Protein AF-A0A1M7MKD0-F1 (afdb_monomer)

Mean predicted aligned error: 10.74 Å

Solvent-accessible surface area (backbone atoms only — not comparable to full-atom values): 16575 Å² total; per-residue (Å²): 90,77,46,75,46,98,86,76,42,48,34,39,43,40,60,49,98,86,65,49,70,36,34,39,30,48,35,69,37,45,54,44,27,68,40,86,54,67,71,46,29,52,50,30,48,68,54,73,37,60,93,51,54,53,68,56,31,35,58,47,34,12,35,36,46,39,58,40,98,86,64,80,46,68,39,32,38,36,39,42,55,42,78,45,66,36,83,47,62,37,77,44,52,98,90,60,72,65,41,56,51,68,42,76,44,48,26,18,48,32,37,40,42,43,55,50,72,88,60,65,84,87,70,63,40,73,63,76,84,45,73,23,35,40,37,37,23,38,38,36,86,92,44,96,60,56,33,70,53,35,37,38,37,40,43,63,42,41,68,74,67,39,71,33,32,41,33,40,28,64,85,78,64,57,48,36,36,38,39,44,61,48,97,83,73,43,70,35,35,38,23,38,60,93,39,84,63,52,30,46,50,7,40,33,43,43,54,21,27,52,54,75,82,60,97,46,26,54,33,61,94,44,43,76,39,68,26,31,40,30,49,51,29,56,50,76,90,57,76,94,49,79,46,65,71,69,49,40,43,40,59,79,71,70,97,70,87,80,90,78,91,76,87,64,95,76,73,60,57,76,59,75,61,77,83,80,76,76,81,77,76,82,82,76,83,82,85,76,82,82,133

pLDDT: mean 85.42, std 19.78, range [28.53, 98.75]

Structure (mmCIF, N/CA/C/O backbone):
data_AF-A0A1M7MKD0-F1
#
_entry.id   AF-A0A1M7MKD0-F1
#
loop_
_atom_site.group_PDB
_atom_site.id
_atom_site.type_symbol
_atom_site.label_atom_id
_atom_site.label_alt_id
_atom_site.label_comp_id
_atom_site.label_asym_id
_atom_site.label_entity_id
_atom_site.label_seq_id
_atom_site.pdbx_PDB_ins_code
_atom_site.Cartn_x
_atom_site.Cartn_y
_atom_site.Cartn_z
_atom_site.occupancy
_atom_site.B_iso_or_equiv
_atom_site.auth_seq_id
_atom_site.auth_comp_id
_atom_site.auth_asym_id
_atom_site.auth_atom_id
_atom_site.pdbx_PDB_model_num
ATOM 1 N N . MET A 1 1 ? -7.210 -17.727 18.865 1.00 83.62 1 MET A N 1
ATOM 2 C CA . MET A 1 1 ? -6.026 -18.025 19.690 1.00 83.62 1 MET A CA 1
ATOM 3 C C . MET A 1 1 ? -5.805 -16.887 20.673 1.00 83.62 1 MET A C 1
ATOM 5 O O . MET A 1 1 ? -5.875 -15.736 20.274 1.00 83.62 1 MET A O 1
ATOM 9 N N . ASN A 1 2 ? -5.567 -17.205 21.946 1.00 79.25 2 ASN A N 1
ATOM 10 C CA . ASN A 1 2 ? -5.104 -16.231 22.934 1.00 79.25 2 ASN A CA 1
ATOM 11 C C . ASN A 1 2 ? -3.653 -16.566 23.274 1.00 79.25 2 ASN A C 1
ATOM 13 O O . ASN A 1 2 ? -3.368 -17.725 23.578 1.00 79.25 2 ASN A O 1
ATOM 17 N N . SER A 1 3 ? -2.765 -15.580 23.213 1.00 75.38 3 SER A N 1
ATOM 18 C CA . SER A 1 3 ? -1.360 -15.724 23.601 1.00 75.38 3 SER A CA 1
ATOM 19 C C . SER A 1 3 ? -1.052 -14.791 24.765 1.00 75.38 3 SER A C 1
ATOM 21 O O . SER A 1 3 ? -1.576 -13.679 24.810 1.00 75.38 3 SER A O 1
ATOM 23 N N . ILE A 1 4 ? -0.240 -15.261 25.712 1.00 74.44 4 ILE A N 1
ATOM 24 C CA . ILE A 1 4 ? 0.138 -14.520 26.918 1.00 74.44 4 ILE A CA 1
ATOM 25 C C . ILE A 1 4 ? 1.609 -14.131 26.796 1.00 74.44 4 ILE A C 1
ATOM 27 O O . ILE A 1 4 ? 2.471 -15.000 26.656 1.00 74.44 4 ILE A O 1
ATOM 31 N N . GLU A 1 5 ? 1.897 -12.840 26.889 1.00 72.31 5 GLU A N 1
ATOM 32 C CA . GLU A 1 5 ? 3.263 -12.331 27.000 1.00 72.31 5 GLU A CA 1
ATOM 33 C C . GLU A 1 5 ? 3.726 -12.332 28.472 1.00 72.31 5 GLU A C 1
ATOM 35 O O . GLU A 1 5 ? 2.894 -12.244 29.389 1.00 72.31 5 GLU A O 1
ATOM 40 N N . PRO A 1 6 ? 5.045 -12.419 28.745 1.00 64.56 6 PRO A N 1
ATOM 41 C CA . PRO A 1 6 ? 5.573 -12.230 30.094 1.00 64.56 6 PRO A CA 1
ATOM 42 C C . PRO A 1 6 ? 5.058 -10.912 30.694 1.00 64.56 6 PRO A C 1
ATOM 44 O O . PRO A 1 6 ? 5.306 -9.843 30.148 1.00 64.56 6 PRO A O 1
ATOM 47 N N . GLY A 1 7 ? 4.311 -10.995 31.800 1.00 68.31 7 GLY A N 1
ATOM 48 C CA . GLY A 1 7 ? 3.598 -9.851 32.391 1.00 68.31 7 GLY A CA 1
ATOM 49 C C . GLY A 1 7 ? 2.070 -9.983 32.405 1.00 68.31 7 GLY A C 1
ATOM 50 O O . GLY A 1 7 ? 1.406 -9.166 33.029 1.00 68.31 7 GLY A O 1
ATOM 51 N N . GLY A 1 8 ? 1.503 -11.031 31.792 1.00 73.12 8 GLY A N 1
ATOM 52 C CA . GLY A 1 8 ? 0.057 -11.306 31.839 1.00 73.12 8 GLY A CA 1
ATOM 53 C C . GLY A 1 8 ? -0.762 -10.569 30.775 1.00 73.12 8 GLY A C 1
ATOM 54 O O . GLY A 1 8 ? -1.989 -10.619 30.799 1.00 73.12 8 GLY A O 1
ATOM 55 N N . HIS A 1 9 ? -0.088 -9.919 29.829 1.00 82.88 9 HIS A N 1
ATOM 56 C CA . HIS A 1 9 ? -0.683 -9.243 28.684 1.00 82.88 9 HIS A CA 1
ATOM 57 C C . HIS A 1 9 ? -1.204 -10.271 27.673 1.00 82.88 9 HIS A C 1
ATOM 59 O O . HIS A 1 9 ? -0.476 -11.185 27.282 1.00 82.88 9 HIS A O 1
ATOM 65 N N . ILE A 1 10 ? -2.477 -10.148 27.282 1.00 84.88 10 ILE A N 1
ATOM 66 C CA . ILE A 1 10 ? -3.156 -11.127 26.423 1.00 84.88 10 ILE A CA 1
ATOM 67 C C . ILE A 1 10 ? -3.420 -10.526 25.048 1.00 84.88 10 ILE A C 1
ATOM 69 O O . ILE A 1 10 ? -4.223 -9.601 24.922 1.00 84.88 10 ILE A O 1
ATOM 73 N N . THR A 1 11 ? -2.826 -11.127 24.023 1.00 89.44 11 THR A N 1
ATOM 74 C CA . THR A 1 11 ? -3.191 -10.895 22.622 1.00 89.44 11 THR A CA 1
ATOM 75 C C . THR A 1 11 ? -4.271 -11.889 22.217 1.00 89.44 11 THR A C 1
ATOM 77 O O . THR A 1 11 ? -4.159 -13.085 22.506 1.00 89.44 11 THR A O 1
ATOM 80 N N . THR A 1 12 ? -5.312 -11.414 21.534 1.00 91.94 12 THR A N 1
ATOM 81 C CA . THR A 1 12 ? -6.372 -12.261 20.973 1.00 91.94 12 THR A CA 1
ATOM 82 C C . THR A 1 12 ? -6.349 -12.168 19.453 1.00 91.94 12 THR A C 1
ATOM 84 O O . THR A 1 12 ? -6.578 -11.095 18.906 1.00 91.94 12 THR A O 1
ATOM 87 N N . THR A 1 13 ? -6.136 -13.301 18.788 1.00 95.00 13 THR A N 1
ATOM 88 C CA . THR A 1 13 ? -6.174 -13.435 17.325 1.00 95.00 13 THR A CA 1
ATOM 89 C C . THR A 1 13 ? -7.301 -14.379 16.929 1.00 95.00 13 THR A C 1
ATOM 91 O O . THR A 1 13 ? -7.404 -15.484 17.465 1.00 95.00 13 THR A O 1
ATOM 94 N N . GLU A 1 14 ? -8.159 -13.984 16.003 1.00 95.38 14 GLU A N 1
ATOM 95 C CA . GLU A 1 14 ? -9.222 -14.824 15.446 1.00 95.38 14 GLU A CA 1
ATOM 96 C C . GLU A 1 14 ? -8.909 -15.172 14.000 1.00 95.38 14 GLU A C 1
ATOM 98 O O . GLU A 1 14 ? -8.337 -14.361 13.275 1.00 95.38 14 GLU A O 1
ATOM 103 N N . TYR A 1 15 ? -9.302 -16.377 13.594 1.00 96.31 15 TYR A N 1
ATOM 104 C CA . TYR A 1 15 ? -9.031 -16.906 12.264 1.00 96.31 15 TYR A CA 1
ATOM 105 C C . TYR A 1 15 ? -10.324 -17.344 11.582 1.00 96.31 15 TYR A C 1
ATOM 107 O O . TYR A 1 15 ? -11.252 -17.806 12.254 1.00 96.31 15 TYR A O 1
ATOM 115 N N . ASP A 1 16 ? -10.376 -17.230 10.258 1.00 93.19 16 ASP A N 1
ATOM 116 C CA . ASP A 1 16 ? -11.415 -17.865 9.454 1.00 93.19 16 ASP A CA 1
ATOM 117 C C . ASP A 1 16 ? -11.165 -19.378 9.288 1.00 93.19 16 ASP A C 1
ATOM 119 O O . ASP A 1 16 ? -10.195 -19.955 9.787 1.00 93.19 16 ASP A O 1
ATOM 123 N N . ARG A 1 17 ? -12.063 -20.046 8.555 1.00 91.50 17 ARG A N 1
ATOM 124 C CA . ARG A 1 17 ? -11.956 -21.483 8.245 1.00 91.50 17 ARG A CA 1
ATOM 125 C C . ARG A 1 17 ? -10.733 -21.852 7.394 1.00 91.50 17 ARG A C 1
ATOM 127 O O . ARG A 1 17 ? -10.368 -23.023 7.357 1.00 91.50 17 ARG A O 1
ATOM 134 N N . SER A 1 18 ? -10.166 -20.885 6.679 1.00 92.88 18 SER A N 1
ATOM 135 C CA . SER A 1 18 ? -9.000 -21.042 5.809 1.00 92.88 18 SER A CA 1
ATOM 136 C C . SER A 1 18 ? -7.691 -20.795 6.568 1.00 92.88 18 SER A C 1
ATOM 138 O O . SER A 1 18 ? -6.619 -21.052 6.028 1.00 92.88 18 SER A O 1
ATOM 140 N N . GLY A 1 19 ? -7.770 -20.356 7.829 1.00 94.38 19 GLY A N 1
ATOM 141 C CA . GLY A 1 19 ? -6.621 -20.021 8.664 1.00 94.38 19 GLY A CA 1
ATOM 142 C C . GLY A 1 19 ? -6.137 -18.581 8.498 1.00 94.38 19 GLY A C 1
ATOM 143 O O . GLY A 1 19 ? -5.090 -18.244 9.048 1.00 94.38 19 GLY A O 1
ATOM 144 N N . ASN A 1 20 ? -6.877 -17.727 7.786 1.00 96.44 20 ASN A N 1
ATOM 145 C CA . ASN A 1 20 ? -6.546 -16.309 7.665 1.00 96.44 20 ASN A CA 1
ATOM 146 C C . ASN A 1 20 ? -6.911 -15.575 8.951 1.00 96.44 20 ASN A C 1
ATOM 148 O O . ASN A 1 20 ? -7.975 -15.820 9.521 1.00 96.44 20 ASN A O 1
ATOM 152 N N . THR A 1 21 ? -6.061 -14.653 9.395 1.00 97.38 21 THR A N 1
ATOM 153 C CA . THR A 1 21 ? -6.348 -13.800 10.552 1.00 97.38 21 THR A CA 1
ATOM 154 C C . THR A 1 21 ? -7.462 -12.816 10.214 1.00 97.38 21 THR A C 1
ATOM 156 O O . THR A 1 21 ? -7.264 -11.931 9.400 1.00 97.38 21 THR A O 1
ATOM 159 N N . VAL A 1 22 ? -8.619 -12.912 10.867 1.00 97.69 22 VAL A N 1
ATOM 160 C CA . VAL A 1 22 ? -9.757 -11.997 10.638 1.00 97.69 22 VAL A CA 1
ATOM 161 C C . VAL A 1 22 ? -9.853 -10.882 11.670 1.00 97.69 22 VAL A C 1
ATOM 163 O O . VAL A 1 22 ? -10.476 -9.851 11.410 1.00 97.69 22 VAL A O 1
ATOM 166 N N . ARG A 1 23 ? -9.243 -11.061 12.845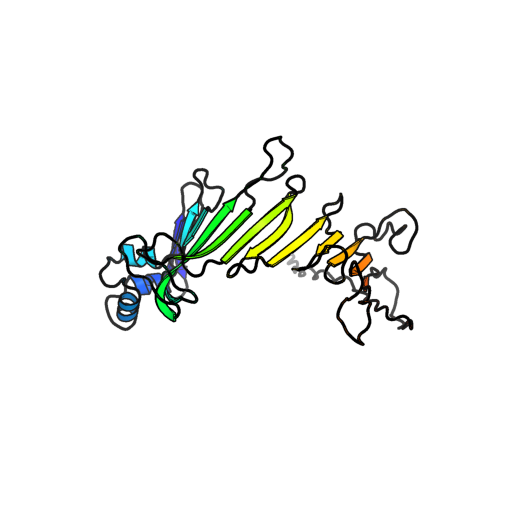 1.00 97.75 23 ARG A N 1
ATOM 167 C CA . ARG A 1 23 ? -9.256 -10.053 13.907 1.00 97.75 23 ARG A CA 1
ATOM 168 C C . ARG A 1 23 ? -8.064 -10.195 14.839 1.00 97.75 23 ARG A C 1
ATOM 170 O O . ARG A 1 23 ? -7.754 -11.301 15.274 1.00 97.75 23 ARG A O 1
ATOM 177 N N . GLU A 1 24 ? -7.473 -9.071 15.221 1.00 97.50 24 GLU A N 1
ATOM 178 C CA . GLU A 1 24 ? -6.406 -8.987 16.216 1.00 97.50 24 GLU A CA 1
ATOM 179 C C . GLU A 1 24 ? -6.712 -7.908 17.251 1.00 97.50 24 GLU A C 1
ATOM 181 O O . GLU A 1 24 ? -6.976 -6.752 16.922 1.00 97.50 24 GLU A O 1
ATOM 186 N N . LEU A 1 25 ? -6.654 -8.285 18.525 1.00 97.12 25 LEU A N 1
ATOM 187 C CA . LEU A 1 25 ? -6.766 -7.379 19.659 1.00 97.12 25 LEU A CA 1
ATOM 188 C C . LEU A 1 25 ? -5.477 -7.452 20.468 1.00 97.12 25 LEU A C 1
ATOM 190 O O . LEU A 1 25 ? -5.165 -8.487 21.064 1.00 97.12 25 LEU A O 1
ATOM 194 N N . THR A 1 26 ? -4.743 -6.343 20.480 1.00 95.56 26 THR A N 1
ATOM 195 C CA . THR A 1 26 ? -3.513 -6.207 21.261 1.00 95.56 26 THR A CA 1
ATOM 196 C C . THR A 1 26 ? -3.825 -6.167 22.759 1.00 95.56 26 THR A C 1
ATOM 198 O O . THR A 1 26 ? -4.949 -5.821 23.146 1.00 95.56 26 THR A O 1
ATOM 201 N N . PRO A 1 27 ? -2.843 -6.448 23.630 1.00 93.88 27 PRO A N 1
ATOM 202 C CA . PRO A 1 27 ? -3.063 -6.386 25.068 1.00 93.88 27 PRO A CA 1
ATOM 203 C C . PRO A 1 27 ? -3.503 -5.000 25.550 1.00 93.88 27 PRO A C 1
ATOM 205 O O . PRO A 1 27 ? -4.457 -4.896 26.312 1.00 93.88 27 PRO A O 1
ATOM 208 N N . GLY A 1 28 ? -2.887 -3.927 25.042 1.00 93.31 28 GLY A N 1
ATOM 209 C CA . GLY A 1 28 ? -3.265 -2.558 25.412 1.00 93.31 28 GLY A CA 1
ATOM 210 C C . GLY A 1 28 ? -4.701 -2.209 25.009 1.00 93.31 28 GLY A C 1
ATOM 211 O O . GLY A 1 28 ? -5.442 -1.613 25.789 1.00 93.31 28 GLY A O 1
ATOM 212 N N . ASN A 1 29 ? -5.135 -2.650 23.827 1.00 96.19 29 ASN A N 1
ATOM 213 C CA . ASN A 1 29 ? -6.505 -2.425 23.366 1.00 96.19 29 ASN A CA 1
ATOM 214 C C . ASN A 1 29 ? -7.515 -3.299 24.114 1.00 96.19 29 ASN A C 1
ATOM 216 O O . ASN A 1 29 ? -8.652 -2.881 24.329 1.00 96.19 29 ASN A O 1
ATOM 220 N N . ARG A 1 30 ? -7.104 -4.494 24.552 1.00 95.25 30 ARG A N 1
ATOM 221 C CA . ARG A 1 30 ? -7.896 -5.340 25.447 1.00 95.25 30 ARG A CA 1
ATOM 222 C C . ARG A 1 30 ? -8.098 -4.667 26.803 1.00 95.25 30 ARG A C 1
ATOM 224 O O . ARG A 1 30 ? -9.233 -4.606 27.272 1.00 95.25 30 ARG A O 1
ATOM 231 N N . ASP A 1 31 ? -7.033 -4.144 27.400 1.00 94.44 31 ASP A N 1
ATOM 232 C CA . ASP A 1 31 ? -7.094 -3.431 28.678 1.00 94.44 31 ASP A CA 1
ATOM 233 C C . ASP A 1 31 ? -7.972 -2.176 28.566 1.00 94.44 31 ASP A C 1
ATOM 235 O O . ASP A 1 31 ? -8.827 -1.935 29.420 1.00 94.44 31 ASP A O 1
ATOM 239 N N . LEU A 1 32 ? -7.843 -1.424 27.466 1.00 95.88 32 LEU A N 1
ATOM 240 C CA . LEU A 1 32 ? -8.705 -0.281 27.167 1.00 95.88 32 LEU A CA 1
ATOM 241 C C . LEU A 1 32 ? -10.176 -0.695 27.014 1.00 95.88 32 LEU A C 1
ATOM 243 O O . LEU A 1 32 ? -11.045 -0.068 27.611 1.00 95.88 32 LEU A O 1
ATOM 247 N N . ALA A 1 33 ? -10.475 -1.768 26.278 1.00 96.31 33 ALA A N 1
ATOM 248 C CA . ALA A 1 33 ? -11.847 -2.247 26.090 1.00 96.31 33 ALA A CA 1
ATOM 249 C C . ALA A 1 33 ? -12.527 -2.662 27.410 1.00 96.31 33 ALA A C 1
ATOM 251 O O . ALA A 1 33 ? -13.742 -2.494 27.564 1.00 96.31 33 ALA A O 1
ATOM 252 N N . LEU A 1 34 ? -11.748 -3.183 28.365 1.00 95.44 34 LEU A N 1
ATOM 253 C CA . LEU A 1 34 ? -12.204 -3.613 29.691 1.00 95.44 34 LEU A CA 1
ATOM 254 C C . LEU A 1 34 ? -12.320 -2.467 30.706 1.00 95.44 34 LEU A C 1
ATOM 256 O O . LEU A 1 34 ? -12.837 -2.685 31.802 1.00 95.44 34 LEU A O 1
ATOM 260 N N . ALA A 1 35 ? -11.864 -1.259 30.371 1.00 95.12 35 ALA A N 1
ATOM 261 C CA . ALA A 1 35 ? -11.836 -0.150 31.311 1.00 95.12 35 ALA A CA 1
ATOM 262 C C . ALA A 1 35 ? -13.244 0.277 31.766 1.00 95.12 35 ALA A C 1
ATOM 264 O O . ALA A 1 35 ? -14.145 0.536 30.962 1.00 95.12 35 ALA A O 1
ATOM 265 N N . THR A 1 36 ? -13.411 0.403 33.084 1.00 94.38 36 THR A N 1
ATOM 266 C CA . THR A 1 36 ? -14.651 0.871 33.730 1.00 94.38 36 THR A CA 1
ATOM 267 C C . THR A 1 36 ? -14.467 2.161 34.528 1.00 94.38 36 THR A C 1
ATOM 269 O O . THR A 1 36 ? -15.432 2.669 35.090 1.00 94.38 36 THR A O 1
ATOM 272 N N . SER A 1 37 ? -13.242 2.683 34.633 1.00 93.75 37 SER A N 1
ATOM 273 C CA . SER A 1 37 ? -12.924 3.916 35.359 1.00 93.75 37 SER A CA 1
ATOM 274 C C . SER A 1 37 ? -11.559 4.483 34.944 1.00 93.75 37 SER A C 1
ATOM 276 O O . SER A 1 37 ? -10.809 3.860 34.189 1.00 93.75 37 SER A O 1
ATOM 278 N N . GLY A 1 38 ? -11.234 5.678 35.445 1.00 95.00 38 GLY A N 1
ATOM 279 C CA . GLY A 1 38 ? -9.918 6.297 35.278 1.00 95.00 38 GLY A CA 1
ATOM 280 C C . GLY A 1 38 ? -9.634 6.823 33.863 1.00 95.00 38 GLY A C 1
ATOM 281 O O . GLY A 1 38 ? -10.558 6.990 33.064 1.00 95.00 38 GLY A O 1
ATOM 282 N N . PRO A 1 39 ? -8.354 7.096 33.542 1.00 94.75 39 PRO A N 1
ATOM 283 C CA . PRO A 1 39 ? -7.953 7.674 32.257 1.00 94.75 39 PRO A CA 1
ATOM 284 C C . PRO A 1 39 ? -8.383 6.846 31.042 1.00 94.75 39 PRO A C 1
ATOM 286 O O . PRO A 1 39 ? -8.784 7.413 30.033 1.00 94.75 39 PRO A O 1
ATOM 289 N N . SER A 1 40 ? -8.372 5.514 31.149 1.00 95.25 40 SER A N 1
ATOM 290 C CA . SER A 1 40 ? -8.813 4.627 30.067 1.00 95.25 40 SER A CA 1
ATOM 291 C C . SER A 1 40 ? -10.312 4.748 29.781 1.00 95.25 40 SER A C 1
ATOM 293 O O . SER A 1 40 ? -10.708 4.695 28.622 1.00 95.25 40 SER A O 1
ATOM 295 N N . LEU A 1 41 ? -11.154 4.981 30.799 1.00 95.06 41 LEU A N 1
ATOM 296 C CA . LEU A 1 41 ? -12.564 5.311 30.561 1.00 95.06 41 LEU A CA 1
ATOM 297 C C . LEU A 1 41 ? -12.702 6.682 29.886 1.00 95.06 41 LEU A C 1
ATOM 299 O O . LEU A 1 41 ? -13.496 6.814 28.963 1.00 95.06 41 LEU A O 1
ATOM 303 N N . GLY A 1 42 ? -11.898 7.671 30.292 1.00 96.38 42 GLY A N 1
ATOM 304 C CA . GLY A 1 42 ? -11.849 8.973 29.618 1.00 96.38 42 GLY A CA 1
ATOM 305 C C . GLY A 1 42 ? -11.483 8.851 28.135 1.00 96.38 42 GLY A C 1
ATOM 306 O O . GLY A 1 42 ? -12.123 9.475 27.293 1.00 96.38 42 GLY A O 1
ATOM 307 N N . LEU A 1 43 ? -10.522 7.984 27.804 1.00 96.62 43 LEU A N 1
ATOM 308 C CA . LEU A 1 43 ? -10.171 7.672 26.420 1.00 96.62 43 LEU A CA 1
ATOM 309 C C . LEU A 1 43 ? -11.316 6.963 25.682 1.00 96.62 43 LEU A C 1
ATOM 311 O O . LEU A 1 43 ? -11.607 7.314 24.546 1.00 96.62 43 LEU A O 1
ATOM 315 N N . LEU A 1 44 ? -12.017 6.013 26.309 1.00 97.38 44 LEU A N 1
ATOM 316 C CA . LEU A 1 44 ? -13.210 5.413 25.698 1.00 97.38 44 LEU A CA 1
ATOM 317 C C . LEU A 1 44 ? -14.291 6.460 25.405 1.00 97.38 44 LEU A C 1
ATOM 319 O O . LEU A 1 44 ? -14.890 6.401 24.337 1.00 97.38 44 LEU A O 1
ATOM 323 N N . THR A 1 45 ? -14.523 7.422 26.301 1.00 96.38 45 THR A N 1
ATOM 324 C CA . THR A 1 45 ? -15.470 8.525 26.064 1.00 96.38 45 THR A CA 1
ATOM 325 C C . THR A 1 45 ? -15.023 9.400 24.895 1.00 96.38 45 THR A C 1
ATOM 327 O O . THR A 1 45 ? -15.832 9.697 24.021 1.00 96.38 45 THR A O 1
ATOM 330 N N . LEU A 1 46 ? -13.735 9.750 24.821 1.00 95.62 46 LEU A N 1
ATOM 331 C CA . LEU A 1 46 ? -13.160 10.516 23.707 1.00 95.62 46 LEU A CA 1
ATOM 332 C C . LEU A 1 46 ? -13.326 9.793 22.362 1.00 95.62 46 LEU A C 1
ATOM 334 O O . LEU A 1 46 ? -13.642 10.406 21.347 1.00 95.62 46 LEU A O 1
ATOM 338 N N . LEU A 1 47 ? -13.199 8.465 22.370 1.00 96.75 47 LEU A N 1
ATOM 339 C CA . LEU A 1 47 ? -13.420 7.626 21.194 1.00 96.75 47 LEU A CA 1
ATOM 340 C C . LEU A 1 47 ? -14.903 7.342 20.899 1.00 96.75 47 LEU A C 1
ATOM 342 O O . LEU A 1 47 ? -15.200 6.665 19.912 1.00 96.75 47 LEU A O 1
ATOM 346 N N . GLY A 1 48 ? -15.836 7.820 21.729 1.00 95.38 48 GLY A N 1
ATOM 347 C CA . GLY A 1 48 ? -17.269 7.534 21.610 1.00 95.38 48 GLY A CA 1
ATOM 348 C C . GLY A 1 48 ? -17.608 6.053 21.808 1.00 95.38 48 GLY A C 1
ATOM 349 O O . GLY A 1 48 ? -18.457 5.508 21.102 1.00 95.38 48 GLY A O 1
ATOM 350 N N . LEU A 1 49 ? -16.889 5.377 22.706 1.00 96.69 49 LEU A N 1
ATOM 351 C CA . LEU A 1 49 ? -16.990 3.945 23.008 1.00 96.69 49 LEU A CA 1
ATOM 352 C C . LEU A 1 49 ? -17.431 3.661 24.459 1.00 96.69 49 LEU A C 1
ATOM 354 O O . LEU A 1 49 ? -17.542 2.504 24.864 1.00 96.69 49 LEU A O 1
ATOM 358 N N . ASP A 1 50 ? -17.685 4.681 25.271 1.00 92.69 50 ASP A N 1
ATOM 359 C CA . ASP A 1 50 ? -18.058 4.541 26.682 1.00 92.69 50 ASP A CA 1
ATOM 360 C C . ASP A 1 50 ? -19.477 3.989 26.883 1.00 92.69 50 ASP A C 1
ATOM 362 O O . ASP A 1 50 ? -19.697 3.194 27.796 1.00 92.69 50 ASP A O 1
ATOM 366 N N . ALA A 1 51 ? -20.420 4.325 26.002 1.00 91.06 51 ALA A N 1
ATOM 367 C CA . ALA A 1 51 ? -21.803 3.848 26.088 1.00 91.06 51 ALA A CA 1
ATOM 368 C C . ALA A 1 51 ? -22.042 2.455 25.469 1.00 91.06 51 ALA A C 1
ATOM 370 O O . ALA A 1 51 ? -23.133 1.904 25.620 1.00 91.06 51 ALA A O 1
ATOM 371 N N . VAL A 1 52 ? -21.054 1.874 24.776 1.00 93.31 52 VAL A N 1
ATOM 372 C CA . VAL A 1 52 ? -21.188 0.555 24.130 1.00 93.31 52 VAL A CA 1
ATOM 373 C C . VAL A 1 52 ? -20.605 -0.567 24.990 1.00 93.31 52 VAL A C 1
ATOM 375 O O . VAL A 1 52 ? -19.754 -0.340 25.856 1.00 93.31 52 VAL A O 1
ATOM 378 N N . GLY A 1 53 ? -21.074 -1.796 24.765 1.00 95.31 53 GLY A N 1
ATOM 379 C CA . GLY A 1 53 ? -20.640 -2.963 25.529 1.00 95.31 53 GLY A CA 1
ATOM 380 C C . GLY A 1 53 ? -19.171 -3.315 25.282 1.00 95.31 53 GLY A C 1
ATOM 381 O O . GLY A 1 53 ? -18.616 -3.037 24.223 1.00 95.31 53 GLY A O 1
ATOM 382 N N . THR A 1 54 ? -18.533 -3.990 26.240 1.00 95.75 54 THR A N 1
ATOM 383 C CA . THR A 1 54 ? -17.117 -4.403 26.162 1.00 95.75 54 THR A CA 1
ATOM 384 C C . THR A 1 54 ? -16.766 -5.161 24.878 1.00 95.75 54 THR A C 1
ATOM 386 O O . THR A 1 54 ? -15.678 -4.969 24.342 1.00 95.75 54 THR A O 1
ATOM 389 N N . ALA A 1 55 ? -17.672 -6.003 24.370 1.00 95.25 55 ALA A N 1
ATOM 390 C CA . ALA A 1 55 ? -17.462 -6.724 23.115 1.00 95.25 55 ALA A CA 1
ATOM 391 C C . ALA A 1 55 ? -17.367 -5.766 21.914 1.00 95.25 55 ALA A C 1
ATOM 393 O O . ALA A 1 55 ? -16.450 -5.893 21.106 1.00 95.25 55 ALA A O 1
ATOM 394 N N . ASP A 1 56 ? -18.244 -4.762 21.849 1.00 96.06 56 ASP A N 1
ATOM 395 C CA . ASP A 1 56 ? -18.237 -3.752 20.788 1.00 96.06 56 ASP A CA 1
ATOM 396 C C . ASP A 1 56 ? -17.020 -2.832 20.905 1.00 96.06 56 ASP A C 1
ATOM 398 O O . ASP A 1 56 ? -16.374 -2.531 19.902 1.00 96.06 56 ASP A O 1
ATOM 402 N N . ARG A 1 57 ? -16.631 -2.451 22.132 1.00 97.31 57 ARG A N 1
ATOM 403 C CA . ARG A 1 57 ? -15.372 -1.724 22.379 1.00 97.31 57 ARG A CA 1
ATOM 404 C C . ARG A 1 57 ? -14.183 -2.506 21.840 1.00 97.31 57 ARG A C 1
ATOM 406 O O . ARG A 1 57 ? -13.376 -1.964 21.093 1.00 97.31 57 ARG A O 1
ATOM 413 N N . ALA A 1 58 ? -14.093 -3.788 22.191 1.00 97.00 58 ALA A N 1
ATOM 414 C CA . ALA A 1 58 ? -13.027 -4.661 21.725 1.00 97.00 58 ALA A CA 1
ATOM 415 C C . ALA A 1 58 ? -13.030 -4.779 20.196 1.00 97.00 58 ALA A C 1
ATOM 417 O O . ALA A 1 58 ? -11.964 -4.697 19.596 1.00 97.00 58 ALA A O 1
ATOM 418 N N . ALA A 1 59 ? -14.195 -4.909 19.556 1.00 96.12 59 ALA A N 1
ATOM 419 C CA . ALA A 1 59 ? -14.306 -4.954 18.099 1.00 96.12 59 ALA A CA 1
ATOM 420 C C . ALA A 1 59 ? -13.802 -3.660 17.433 1.00 96.12 59 ALA A C 1
ATOM 422 O O . ALA A 1 59 ? -13.031 -3.728 16.479 1.00 96.12 59 ALA A O 1
ATOM 423 N N . GLN A 1 60 ? -14.165 -2.489 17.966 1.00 97.56 60 GLN A N 1
ATOM 424 C CA . GLN A 1 60 ? -13.723 -1.185 17.445 1.00 97.56 60 GLN A CA 1
ATOM 425 C C . GLN A 1 60 ? -12.232 -0.910 17.692 1.00 97.56 60 GLN A C 1
ATOM 427 O O . GLN A 1 60 ? -11.591 -0.213 16.910 1.00 97.56 60 GLN A O 1
ATOM 432 N N . LEU A 1 61 ? -11.665 -1.470 18.760 1.00 97.88 61 LEU A N 1
ATOM 433 C CA . LEU A 1 61 ? -10.244 -1.360 19.106 1.00 97.88 61 LEU A CA 1
ATOM 434 C C . LEU A 1 61 ? -9.391 -2.500 18.520 1.00 97.88 61 LEU A C 1
ATOM 436 O O . LEU A 1 61 ? -8.192 -2.576 18.784 1.00 97.88 61 LEU A O 1
ATOM 440 N N . SER A 1 62 ? -9.984 -3.398 17.736 1.00 98.12 62 SER A N 1
ATOM 441 C CA . SER A 1 62 ? -9.249 -4.452 17.038 1.00 98.12 62 SER A CA 1
ATOM 442 C C . SER A 1 62 ? -8.782 -3.985 15.664 1.00 98.12 62 SER A C 1
ATOM 444 O O . SER A 1 62 ? -9.438 -3.164 15.015 1.00 98.12 62 SER A O 1
ATOM 446 N N . THR A 1 63 ? -7.705 -4.595 15.180 1.00 98.50 63 THR A N 1
ATOM 447 C CA . THR A 1 63 ? -7.479 -4.708 13.738 1.00 98.50 63 THR A CA 1
ATOM 448 C C . THR A 1 63 ? -8.409 -5.797 13.203 1.00 98.50 63 THR A C 1
ATOM 450 O O . THR A 1 63 ? -8.531 -6.854 13.823 1.00 98.50 63 THR A O 1
ATOM 453 N N . SER A 1 64 ? -9.104 -5.556 12.097 1.00 98.12 64 SER A N 1
ATOM 454 C CA . SER A 1 64 ? -9.999 -6.533 11.466 1.00 98.12 64 SER A CA 1
ATOM 455 C C . SER A 1 64 ? -9.757 -6.612 9.969 1.00 98.12 64 SER A C 1
ATOM 457 O O . SER A 1 64 ? -9.601 -5.575 9.328 1.00 98.12 64 SER A O 1
ATOM 459 N N . HIS A 1 65 ? -9.797 -7.824 9.428 1.00 98.50 65 HIS A N 1
ATOM 460 C CA . HIS A 1 65 ? -9.464 -8.135 8.043 1.00 98.50 65 HIS A CA 1
ATOM 461 C C . HIS A 1 65 ? -10.672 -8.759 7.344 1.00 98.50 65 HIS A C 1
ATOM 463 O O . HIS A 1 65 ? -11.354 -9.625 7.901 1.00 98.50 65 HIS A O 1
ATOM 469 N N . ILE A 1 66 ? -10.944 -8.316 6.123 1.00 98.06 66 ILE A N 1
ATOM 470 C CA . ILE A 1 66 ? -12.037 -8.790 5.279 1.00 98.06 66 ILE A CA 1
ATOM 471 C C . ILE A 1 66 ? -11.415 -9.441 4.054 1.00 98.06 66 ILE A C 1
ATOM 473 O O . ILE A 1 66 ? -10.764 -8.768 3.260 1.00 98.06 66 ILE A O 1
ATOM 477 N N . TYR A 1 67 ? -11.649 -10.739 3.883 1.00 98.06 67 TYR A N 1
ATOM 478 C CA . TYR A 1 67 ? -11.152 -11.507 2.744 1.00 98.06 67 TYR A CA 1
ATOM 479 C C . TYR A 1 67 ? -12.246 -11.760 1.704 1.00 98.06 67 TYR A C 1
ATOM 481 O O . TYR A 1 67 ? -13.445 -11.684 1.989 1.00 98.06 67 TYR A O 1
ATOM 489 N N . SER A 1 68 ? -11.829 -12.091 0.486 1.00 96.44 68 SER A N 1
ATOM 490 C CA . SER A 1 68 ? -12.692 -12.605 -0.573 1.00 96.44 68 SER A CA 1
ATOM 491 C C . SER A 1 68 ? -13.369 -13.916 -0.161 1.00 96.44 68 SER A C 1
ATOM 493 O O . SER A 1 68 ? -12.936 -14.610 0.756 1.00 96.44 68 SER A O 1
ATOM 495 N N . ALA A 1 69 ? -14.454 -14.287 -0.849 1.00 94.12 69 ALA A N 1
ATOM 496 C CA . ALA A 1 69 ? -15.250 -15.470 -0.496 1.00 94.12 69 ALA A CA 1
ATOM 497 C C . ALA A 1 69 ? -14.462 -16.800 -0.557 1.00 94.12 69 ALA A C 1
ATOM 499 O O . ALA A 1 69 ? -14.799 -17.762 0.140 1.00 94.12 69 ALA A O 1
ATOM 500 N N . ASP A 1 70 ? -13.417 -16.853 -1.384 1.00 93.81 70 ASP A N 1
ATOM 501 C CA . ASP A 1 70 ? -12.460 -17.961 -1.491 1.00 93.81 70 ASP A CA 1
ATOM 502 C C . ASP A 1 70 ? -11.306 -17.880 -0.469 1.00 93.81 70 ASP A C 1
ATOM 504 O O . ASP A 1 70 ? -10.505 -18.811 -0.370 1.00 93.81 70 ASP A O 1
ATOM 508 N N . GLY A 1 71 ? -11.236 -16.799 0.313 1.00 94.56 71 GLY A N 1
ATOM 509 C CA . GLY A 1 71 ? -10.233 -16.555 1.346 1.00 94.56 71 GLY A CA 1
ATOM 510 C C . GLY A 1 71 ? -8.831 -16.257 0.814 1.00 94.56 71 GLY A C 1
ATOM 511 O O . GLY A 1 71 ? -7.886 -16.371 1.586 1.00 94.56 71 GLY A O 1
ATOM 512 N N . GLN A 1 72 ? -8.673 -15.943 -0.476 1.00 94.88 72 GLN A N 1
ATOM 513 C CA . GLN A 1 72 ? -7.354 -15.740 -1.095 1.00 94.88 72 GLN A CA 1
ATOM 514 C C . GLN A 1 72 ? -6.874 -14.287 -1.035 1.00 94.88 72 GLN A C 1
ATOM 516 O O . GLN A 1 72 ? -5.688 -14.043 -0.831 1.00 94.88 72 GLN A O 1
ATOM 521 N N . ASN A 1 73 ? -7.781 -13.325 -1.212 1.00 97.06 73 ASN A N 1
ATOM 522 C CA . ASN A 1 73 ? -7.446 -11.908 -1.335 1.00 97.06 73 ASN A CA 1
ATOM 523 C C . ASN A 1 73 ? -8.000 -11.116 -0.150 1.00 97.06 73 ASN A C 1
ATOM 525 O O . ASN A 1 73 ? -9.172 -11.254 0.194 1.00 97.06 73 ASN A O 1
ATOM 529 N N . GLU A 1 74 ? -7.180 -10.256 0.447 1.00 98.06 74 GLU A N 1
ATOM 530 C CA . GLU A 1 74 ? -7.597 -9.345 1.513 1.00 98.06 74 GLU A CA 1
ATOM 531 C C . GLU A 1 74 ? -8.213 -8.081 0.908 1.00 98.06 74 GLU A C 1
ATOM 533 O O . GLU A 1 74 ? -7.523 -7.217 0.378 1.00 98.06 74 GLU A O 1
ATOM 538 N N . LEU A 1 75 ? -9.536 -7.979 0.955 1.00 98.38 75 LEU A N 1
ATOM 539 C CA . LEU A 1 75 ? -10.295 -6.899 0.330 1.00 98.38 75 LEU A CA 1
ATOM 540 C C . LEU A 1 75 ? -10.271 -5.614 1.152 1.00 98.38 75 LEU A C 1
ATOM 542 O O . LEU A 1 75 ? -10.273 -4.527 0.575 1.00 98.38 75 LEU A O 1
ATOM 546 N N . ALA A 1 76 ? -10.274 -5.729 2.481 1.00 98.38 76 ALA A N 1
ATOM 547 C CA . ALA A 1 76 ? -10.197 -4.569 3.353 1.00 98.38 76 ALA A CA 1
ATOM 548 C C . ALA A 1 76 ? -9.573 -4.880 4.715 1.00 98.38 76 ALA A C 1
ATOM 550 O O . ALA A 1 76 ? -9.720 -5.981 5.246 1.00 98.38 76 ALA A O 1
ATOM 551 N N . VAL A 1 77 ? -8.940 -3.875 5.312 1.00 98.62 77 VAL A N 1
ATOM 552 C CA . VAL A 1 77 ? -8.418 -3.909 6.680 1.00 98.62 77 VAL A CA 1
ATOM 553 C C . VAL A 1 77 ? -8.865 -2.654 7.407 1.00 98.62 77 VAL A C 1
ATOM 555 O O . VAL A 1 77 ? -8.676 -1.548 6.908 1.00 98.62 77 VAL A O 1
ATOM 558 N N . PHE A 1 78 ? -9.412 -2.817 8.607 1.00 98.56 78 PHE A N 1
ATOM 559 C CA . PHE A 1 78 ? -9.666 -1.713 9.526 1.00 98.56 78 PHE A CA 1
ATOM 560 C C . PHE A 1 78 ? -8.722 -1.810 10.718 1.00 98.56 78 PHE A C 1
ATOM 562 O O . PHE A 1 78 ? -8.680 -2.843 11.383 1.00 98.56 78 PHE A O 1
ATOM 569 N N . GLY A 1 79 ? -8.009 -0.734 11.026 1.00 98.31 79 GLY A N 1
ATOM 570 C CA . GLY A 1 79 ? -7.194 -0.617 12.231 1.00 98.31 79 GLY A CA 1
ATOM 571 C C . GLY A 1 79 ? -8.019 -0.303 13.489 1.00 98.31 79 GLY A C 1
ATOM 572 O O . GLY A 1 79 ? -9.229 -0.060 13.407 1.00 98.31 79 GLY A O 1
ATOM 573 N N . PRO A 1 80 ? -7.376 -0.265 14.667 1.00 98.12 80 PRO A N 1
ATOM 574 C CA . PRO A 1 80 ? -8.012 0.166 15.908 1.00 98.12 80 PRO A CA 1
ATOM 575 C C . PRO A 1 80 ? -8.516 1.611 15.835 1.00 98.12 80 PRO A C 1
ATOM 577 O O . PRO A 1 80 ? -7.854 2.487 15.267 1.00 98.12 80 PRO A O 1
ATOM 580 N N . ARG A 1 81 ? -9.670 1.876 16.454 1.00 97.81 81 ARG A N 1
ATOM 581 C CA . ARG A 1 81 ? -10.214 3.232 16.579 1.00 97.81 81 ARG A CA 1
ATOM 582 C C . ARG A 1 81 ? -9.316 4.101 17.455 1.00 97.81 81 ARG A C 1
ATOM 584 O O . ARG A 1 81 ? -8.972 3.712 18.568 1.00 97.81 81 ARG A O 1
ATOM 591 N N . HIS A 1 82 ? -8.977 5.277 16.953 1.00 97.00 82 HIS A N 1
ATOM 592 C CA . HIS A 1 82 ? -8.176 6.282 17.641 1.00 97.00 82 HIS A CA 1
ATOM 593 C C . HIS A 1 82 ? -8.607 7.681 17.193 1.00 97.00 82 HIS A C 1
ATOM 595 O O . HIS A 1 82 ? -9.385 7.833 16.252 1.00 97.00 82 HIS A O 1
ATOM 601 N N . GLU A 1 83 ? -8.141 8.701 17.899 1.00 97.12 83 GLU A N 1
ATOM 602 C CA . GLU A 1 83 ? -8.399 10.089 17.536 1.00 97.12 83 GLU A CA 1
ATOM 603 C C . GLU A 1 83 ? -7.469 10.528 16.403 1.00 97.12 83 GLU A C 1
ATOM 605 O O . GLU A 1 83 ? -6.273 10.227 16.417 1.00 97.12 83 GLU A O 1
ATOM 610 N N . VAL A 1 84 ? -8.031 11.222 15.418 1.00 97.19 84 VAL A N 1
ATOM 611 C CA . VAL A 1 84 ? -7.314 11.776 14.269 1.00 97.19 84 VAL A CA 1
ATOM 612 C C . VAL A 1 84 ? -7.760 13.210 14.027 1.00 97.19 84 VAL A C 1
ATOM 614 O O . VAL A 1 84 ? -8.886 13.584 14.352 1.00 97.19 84 VAL A O 1
ATOM 617 N N . THR A 1 85 ? -6.895 13.997 13.396 1.00 97.56 85 THR A N 1
ATOM 618 C CA . THR A 1 85 ? -7.242 15.325 12.887 1.00 97.56 85 THR A CA 1
ATOM 619 C C . THR A 1 85 ? -7.423 15.241 11.378 1.00 97.56 85 THR A C 1
ATOM 621 O O . THR A 1 85 ? -6.496 14.832 10.679 1.00 97.56 85 THR A O 1
ATOM 624 N N . LEU A 1 86 ? -8.590 15.642 10.872 1.00 96.69 86 LEU A N 1
ATOM 625 C CA . LEU A 1 86 ? -8.862 15.633 9.434 1.00 96.69 86 LEU A CA 1
ATOM 626 C C . LEU A 1 86 ? -7.999 16.660 8.693 1.00 96.69 86 LEU A C 1
ATOM 628 O O . LEU A 1 86 ? -7.961 17.834 9.070 1.00 96.69 86 LEU A O 1
ATOM 632 N N . ALA A 1 87 ? -7.342 16.252 7.612 1.00 94.88 87 ALA A N 1
ATOM 633 C CA . ALA A 1 87 ? -6.577 17.156 6.752 1.00 94.88 87 ALA A CA 1
ATOM 634 C C . ALA A 1 87 ? -7.473 17.870 5.728 1.00 94.88 87 ALA A C 1
ATOM 636 O O . ALA A 1 87 ? -7.199 19.010 5.343 1.00 94.88 87 ALA A O 1
ATOM 637 N N . THR A 1 88 ? -8.556 17.220 5.307 1.00 93.69 88 THR A N 1
ATOM 638 C CA . THR A 1 88 ? -9.539 17.730 4.348 1.00 93.69 88 THR A CA 1
ATOM 639 C C . THR A 1 88 ? -10.957 17.683 4.926 1.00 93.69 88 THR A C 1
ATOM 641 O O . THR A 1 88 ? -11.215 16.927 5.862 1.00 93.69 88 THR A O 1
ATOM 644 N N . PRO A 1 89 ? -11.896 18.512 4.430 1.00 94.81 89 PRO A N 1
ATOM 645 C CA . PRO A 1 89 ? -13.284 18.426 4.865 1.00 94.81 89 PRO A CA 1
ATOM 646 C C . PRO A 1 89 ? -13.894 17.072 4.488 1.00 94.81 89 PRO A C 1
ATOM 648 O O . PRO A 1 89 ? -13.782 16.652 3.336 1.00 94.81 89 PRO A O 1
ATOM 651 N N . LEU A 1 90 ? -14.589 16.434 5.428 1.00 95.88 90 LEU A N 1
ATOM 652 C CA . LEU A 1 90 ? -15.387 15.240 5.166 1.00 95.88 90 LEU A CA 1
ATOM 653 C C . LEU A 1 90 ? -16.847 15.652 4.982 1.00 95.88 90 LEU A C 1
ATOM 655 O O . LEU A 1 90 ? -17.463 16.224 5.882 1.00 95.88 90 LEU A O 1
ATOM 659 N N . GLN A 1 91 ? -17.387 15.379 3.800 1.00 94.44 91 GLN A N 1
ATOM 660 C CA . GLN A 1 91 ? -18.778 15.676 3.479 1.00 94.44 91 GLN A CA 1
ATOM 661 C C . GLN A 1 91 ? -19.676 14.590 4.053 1.00 94.44 91 GLN A C 1
ATOM 663 O O . GLN A 1 91 ? -19.379 13.402 3.939 1.00 94.44 91 GLN A O 1
ATOM 668 N N . ALA A 1 92 ? -20.782 14.986 4.664 1.00 92.31 92 ALA A N 1
ATOM 669 C CA . ALA A 1 92 ? -21.755 14.017 5.124 1.00 92.31 92 ALA A CA 1
ATOM 670 C C . ALA A 1 92 ? -22.610 13.489 3.970 1.00 92.31 92 ALA A C 1
ATOM 672 O O . ALA A 1 92 ? -22.787 14.127 2.930 1.00 92.31 92 ALA A O 1
ATOM 673 N N . ASP A 1 93 ? -23.200 12.316 4.187 1.00 88.69 93 ASP A N 1
ATOM 674 C CA . ASP A 1 93 ? -24.302 11.854 3.354 1.00 88.69 93 ASP A CA 1
ATOM 675 C C . ASP A 1 93 ? -25.509 12.800 3.471 1.00 88.69 93 ASP A C 1
ATOM 677 O O . ASP A 1 93 ? -25.604 13.633 4.378 1.00 88.69 93 ASP A O 1
ATOM 681 N N . ALA A 1 94 ? -26.468 12.661 2.552 1.00 86.44 94 ALA A N 1
ATOM 682 C CA . ALA A 1 94 ? -27.655 13.509 2.517 1.00 86.44 94 ALA A CA 1
ATOM 683 C C . ALA A 1 94 ? -28.369 13.558 3.886 1.00 86.44 94 ALA A C 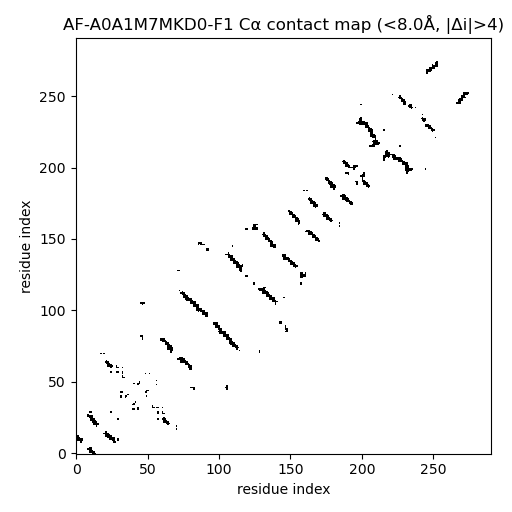1
ATOM 685 O O . ALA A 1 94 ? -28.917 12.560 4.352 1.00 86.44 94 ALA A O 1
ATOM 686 N N . GLY A 1 95 ? -28.392 14.746 4.501 1.00 80.56 95 GLY A N 1
ATOM 687 C CA . GLY A 1 95 ? -29.021 14.990 5.803 1.00 80.56 95 GLY A CA 1
ATOM 688 C C . GLY A 1 95 ? -28.086 14.912 7.017 1.00 80.56 95 GLY A C 1
ATOM 689 O O . GLY A 1 95 ? -28.569 15.088 8.135 1.00 80.56 95 GLY A O 1
ATOM 690 N N . GLY A 1 96 ? -26.787 14.668 6.825 1.00 88.31 96 GLY A N 1
ATOM 691 C CA . GLY A 1 96 ? -25.778 14.767 7.882 1.00 88.31 96 GLY A CA 1
ATOM 692 C C . GLY A 1 96 ? -25.106 16.144 7.971 1.00 88.31 96 GLY A C 1
ATOM 693 O O . GLY A 1 96 ? -25.495 17.095 7.292 1.00 88.31 96 GLY A O 1
ATOM 694 N N . THR A 1 97 ? -24.095 16.241 8.836 1.00 92.88 97 THR A N 1
ATOM 695 C CA . THR A 1 97 ? -23.322 17.468 9.084 1.00 92.88 97 THR A CA 1
ATOM 696 C C . THR A 1 97 ? -21.901 17.281 8.588 1.00 92.88 97 THR A C 1
ATOM 698 O O . THR A 1 97 ? -21.225 16.387 9.075 1.00 92.88 97 THR A O 1
ATOM 701 N N . ASP A 1 98 ? -21.430 18.138 7.689 1.00 95.06 98 ASP A N 1
ATOM 702 C CA . ASP A 1 98 ? -20.041 18.095 7.229 1.00 95.06 98 ASP A CA 1
ATOM 703 C C . ASP A 1 98 ? -19.045 18.341 8.370 1.00 95.06 98 ASP A C 1
ATOM 705 O O . ASP A 1 98 ? -19.270 19.180 9.249 1.00 95.06 98 ASP A O 1
ATOM 709 N N . LEU A 1 99 ? -17.898 17.666 8.309 1.00 96.00 99 LEU A N 1
ATOM 710 C CA . LEU A 1 99 ? -16.765 17.930 9.190 1.00 96.00 99 LEU A CA 1
ATOM 711 C C . LEU A 1 99 ? -15.741 18.793 8.452 1.00 96.00 99 LEU A C 1
ATOM 713 O O . LEU A 1 99 ? -15.248 18.388 7.397 1.00 96.00 99 LEU A O 1
ATOM 717 N N . PRO A 1 100 ? -15.378 19.972 8.977 1.00 96.88 100 PRO A N 1
ATOM 718 C CA . PRO A 1 100 ? -14.326 20.778 8.377 1.00 96.88 100 PRO A CA 1
ATOM 719 C C . PRO A 1 100 ? -12.946 20.130 8.557 1.00 96.88 100 PRO A C 1
ATOM 721 O O . PRO A 1 100 ? -12.717 19.345 9.481 1.00 96.88 100 PRO A O 1
ATOM 724 N N . ALA A 1 101 ? -11.993 20.531 7.714 1.00 96.81 101 ALA A N 1
ATOM 725 C CA . ALA A 1 101 ? -10.581 20.248 7.954 1.00 96.81 101 ALA A CA 1
ATOM 726 C C . ALA A 1 101 ? -10.146 20.807 9.323 1.00 96.81 101 ALA A C 1
ATOM 728 O O . ALA A 1 101 ? -10.611 21.867 9.750 1.00 96.81 101 ALA A O 1
ATOM 729 N N . GLY A 1 102 ? -9.254 20.096 10.005 1.00 97.19 102 GLY A N 1
ATOM 730 C CA . GLY A 1 102 ? -8.826 20.391 11.371 1.00 97.19 102 GLY A CA 1
ATOM 731 C C . GLY A 1 102 ? -9.738 19.819 12.458 1.00 97.19 102 GLY A C 1
ATOM 732 O O . GLY A 1 102 ? -9.427 19.983 13.633 1.00 97.19 102 GLY A O 1
ATOM 733 N N . SER A 1 103 ? -10.840 19.148 12.103 1.00 96.94 103 SER A N 1
ATOM 734 C CA . SER A 1 103 ? -11.688 18.468 13.090 1.00 96.94 103 SER A CA 1
ATOM 735 C C . SER A 1 103 ? -10.941 17.307 13.741 1.00 96.94 103 SER A C 1
ATOM 737 O O . SER A 1 103 ? -10.427 16.439 13.036 1.00 96.94 103 SER A O 1
ATOM 739 N N . GLU A 1 104 ? -10.925 17.276 15.072 1.00 96.94 104 GLU A N 1
ATOM 740 C CA . GLU A 1 104 ? -10.447 16.147 15.873 1.00 96.94 104 GLU A CA 1
ATOM 741 C C . GLU A 1 104 ? -11.607 15.179 16.107 1.00 96.94 104 GLU A C 1
ATOM 743 O O . GLU A 1 104 ? -12.624 15.535 16.707 1.00 96.94 104 GLU A O 1
ATOM 748 N N . ILE A 1 105 ? -11.495 13.971 15.559 1.00 96.44 105 ILE A N 1
ATOM 749 C CA . ILE A 1 105 ? -12.565 12.976 15.586 1.00 96.44 105 ILE A CA 1
ATOM 750 C C . ILE A 1 105 ? -12.024 11.554 15.759 1.00 96.44 105 ILE A C 1
ATOM 752 O O . ILE A 1 105 ? -10.915 11.238 15.329 1.00 96.44 105 ILE A O 1
ATOM 756 N N . PRO A 1 106 ? -12.819 10.642 16.339 1.00 97.62 106 PRO A N 1
ATOM 757 C CA . PRO A 1 106 ? -12.435 9.245 16.451 1.00 97.62 106 PRO A CA 1
ATOM 758 C C . PRO A 1 106 ? -12.736 8.458 15.169 1.00 97.62 106 PRO A C 1
ATOM 760 O O . PRO A 1 106 ? -13.903 8.201 14.845 1.00 97.62 106 PRO A O 1
ATOM 763 N N . ALA A 1 107 ? -11.685 7.984 14.503 1.00 98.00 107 ALA A N 1
ATOM 764 C CA . ALA A 1 107 ? -11.735 7.248 13.240 1.00 98.00 107 ALA A CA 1
ATOM 765 C C . ALA A 1 107 ? -10.926 5.942 13.301 1.00 98.00 107 ALA A C 1
ATOM 767 O O . ALA A 1 107 ? -10.204 5.665 14.262 1.00 98.00 107 ALA A O 1
ATOM 768 N N . ARG A 1 108 ? -11.060 5.112 12.267 1.00 98.38 108 ARG A N 1
ATOM 769 C CA . ARG A 1 108 ? -10.238 3.913 12.053 1.00 98.38 108 ARG A CA 1
ATOM 770 C C . ARG A 1 108 ? -9.465 4.082 10.756 1.00 98.38 108 ARG A C 1
ATOM 772 O O . ARG A 1 108 ? -10.043 4.514 9.766 1.00 98.38 108 ARG A O 1
ATOM 779 N N . LEU A 1 109 ? -8.189 3.699 10.736 1.00 98.38 109 LEU A N 1
ATOM 780 C CA . LEU A 1 109 ? -7.495 3.521 9.460 1.00 98.38 109 LEU A CA 1
ATOM 781 C C . LEU A 1 109 ? -8.227 2.427 8.682 1.00 98.38 109 LEU A C 1
ATOM 783 O O . LEU A 1 109 ? -8.441 1.346 9.228 1.00 98.38 109 LEU A O 1
ATOM 787 N N . HIS A 1 110 ? -8.601 2.699 7.444 1.00 98.50 110 HIS A N 1
ATOM 788 C CA . HIS A 1 110 ? -9.241 1.741 6.560 1.00 98.50 110 HIS A CA 1
ATOM 789 C C . HIS A 1 110 ? -8.436 1.642 5.272 1.00 98.50 110 HIS A C 1
ATOM 791 O O . HIS A 1 110 ? -8.129 2.651 4.640 1.00 98.50 110 HIS A O 1
ATOM 797 N N . THR A 1 111 ? -8.061 0.419 4.919 1.00 98.62 111 THR A N 1
ATOM 798 C CA . THR A 1 111 ? -7.359 0.090 3.683 1.00 98.62 111 THR A CA 1
ATOM 799 C C . THR A 1 111 ? -8.268 -0.799 2.859 1.00 98.62 111 THR A C 1
ATOM 801 O O . THR A 1 111 ? -8.671 -1.847 3.351 1.00 98.62 111 THR A O 1
ATOM 804 N N . VAL A 1 112 ? -8.555 -0.421 1.619 1.00 98.50 112 VAL A N 1
ATOM 805 C CA . VAL A 1 112 ? -9.298 -1.222 0.642 1.00 98.50 112 VAL A CA 1
ATOM 806 C C . VAL A 1 112 ? -8.357 -1.607 -0.485 1.00 98.50 112 VAL A C 1
ATOM 808 O O . VAL A 1 112 ? -7.688 -0.742 -1.052 1.00 98.50 112 VAL A O 1
ATOM 811 N N . THR A 1 113 ? -8.341 -2.887 -0.845 1.00 98.75 113 THR A N 1
ATOM 812 C CA . THR A 1 113 ? -7.518 -3.398 -1.943 1.00 98.75 113 THR A CA 1
ATOM 813 C C . THR A 1 113 ? -8.396 -4.027 -3.015 1.00 98.75 113 THR A C 1
ATOM 815 O O . THR A 1 113 ? -9.146 -4.971 -2.767 1.00 98.75 113 THR A O 1
ATOM 818 N N . ALA A 1 114 ? -8.275 -3.522 -4.239 1.00 98.31 114 ALA A N 1
ATOM 819 C CA . ALA A 1 114 ? -8.804 -4.158 -5.433 1.00 98.31 114 ALA A CA 1
ATOM 820 C C . ALA A 1 114 ? -7.683 -4.896 -6.170 1.00 98.31 114 ALA A C 1
ATOM 822 O O . ALA A 1 114 ? -6.553 -4.413 -6.271 1.00 98.31 114 ALA A O 1
ATOM 823 N N . TYR A 1 115 ? -8.028 -6.057 -6.715 1.00 98.38 115 TYR A N 1
ATOM 824 C CA . TYR A 1 115 ? -7.097 -6.972 -7.362 1.00 98.38 115 TYR A CA 1
ATOM 825 C C . TYR A 1 115 ? -7.473 -7.188 -8.823 1.00 98.38 115 TYR A C 1
ATOM 827 O O . TYR A 1 115 ? -8.647 -7.104 -9.189 1.00 98.38 115 TYR A O 1
ATOM 835 N N . ASP A 1 116 ? -6.475 -7.513 -9.642 1.00 97.56 116 ASP A N 1
ATOM 836 C CA . ASP A 1 116 ? -6.635 -7.993 -11.019 1.00 97.56 116 ASP A CA 1
ATOM 837 C C . ASP A 1 116 ? -7.466 -7.093 -11.954 1.00 97.56 116 ASP A C 1
ATOM 839 O O . ASP A 1 116 ? -7.963 -7.539 -12.994 1.00 97.56 116 ASP A O 1
ATOM 843 N N . GLN A 1 117 ? -7.599 -5.801 -11.644 1.00 96.38 117 GLN A N 1
ATOM 844 C CA . GLN A 1 117 ? -8.287 -4.860 -12.525 1.00 96.38 117 GLN A CA 1
ATOM 845 C C . GLN A 1 117 ? -7.528 -4.736 -13.852 1.00 96.38 117 GLN A C 1
ATOM 847 O O . GLN A 1 117 ? -6.331 -4.456 -13.891 1.00 96.38 117 GLN A O 1
ATOM 852 N N . GLY A 1 118 ? -8.234 -4.957 -14.964 1.00 94.75 118 GLY A N 1
ATOM 853 C CA . GLY A 1 118 ? -7.635 -4.932 -16.301 1.00 94.75 118 GLY A CA 1
ATOM 854 C C . GLY A 1 118 ? -6.782 -6.160 -16.642 1.00 94.75 118 GLY A C 1
ATOM 855 O O . GLY A 1 118 ? -6.086 -6.137 -17.658 1.00 94.75 118 GLY A O 1
ATOM 856 N N . ARG A 1 119 ? -6.826 -7.232 -15.838 1.00 97.19 119 ARG A N 1
ATOM 857 C CA . ARG A 1 119 ? -6.163 -8.504 -16.151 1.00 97.19 119 ARG A CA 1
ATOM 858 C C . ARG A 1 119 ? -6.762 -9.144 -17.417 1.00 97.19 119 ARG A C 1
ATOM 860 O O . ARG A 1 119 ? -7.973 -9.371 -17.456 1.00 97.19 119 ARG A O 1
ATOM 867 N N . PRO A 1 120 ? -5.945 -9.496 -18.429 1.00 96.88 120 PRO A N 1
ATOM 868 C CA . PRO A 1 120 ? -6.409 -10.224 -19.605 1.00 96.88 120 PRO A CA 1
ATOM 869 C C . PRO A 1 120 ? -7.052 -11.572 -19.258 1.00 96.88 120 PRO A C 1
ATOM 871 O O . PRO A 1 120 ? -6.584 -12.304 -18.381 1.00 96.88 120 PRO A O 1
ATOM 874 N N . THR A 1 121 ? -8.112 -11.921 -19.986 1.00 95.81 121 THR A N 1
ATOM 875 C CA . THR A 1 121 ? -8.864 -13.180 -19.830 1.00 95.81 121 THR A CA 1
ATOM 876 C C . THR A 1 121 ? -8.581 -14.196 -20.939 1.00 95.81 121 THR A C 1
ATOM 878 O O . THR A 1 121 ? -9.101 -15.306 -20.907 1.00 95.81 121 THR A O 1
ATOM 881 N N . ASP A 1 122 ? -7.722 -13.846 -21.895 1.00 95.31 122 ASP A N 1
ATOM 882 C CA . ASP A 1 122 ? -7.323 -14.666 -23.048 1.00 95.31 122 ASP A CA 1
ATOM 883 C C . ASP A 1 122 ? -6.247 -15.723 -22.725 1.00 95.31 122 ASP A C 1
ATOM 885 O O . ASP A 1 122 ? -5.763 -16.417 -23.617 1.00 95.31 122 ASP A O 1
ATOM 889 N N . GLY A 1 123 ? -5.864 -15.851 -21.451 1.00 93.56 123 GLY A N 1
ATOM 890 C CA . GLY A 1 123 ? -4.830 -16.780 -20.991 1.00 93.56 123 GLY A CA 1
ATOM 891 C C . GLY A 1 123 ? -3.399 -16.246 -21.093 1.00 93.56 123 GLY A C 1
ATOM 892 O O . GLY A 1 123 ? -2.472 -16.967 -20.733 1.00 93.56 123 GLY A O 1
ATOM 893 N N . SER A 1 124 ? -3.195 -14.997 -21.528 1.00 94.44 124 SER A N 1
ATOM 894 C CA . SER A 1 124 ? -1.860 -14.377 -21.592 1.00 94.44 124 SER A CA 1
ATOM 895 C C . SER A 1 124 ? -1.275 -13.999 -20.223 1.00 94.44 124 SER A C 1
ATOM 897 O O . SER A 1 124 ? -0.065 -13.815 -20.099 1.00 94.44 124 SER A O 1
ATOM 899 N N . ALA A 1 125 ? -2.112 -13.891 -19.188 1.00 96.44 125 ALA A N 1
ATOM 900 C CA . ALA A 1 125 ? -1.695 -13.518 -17.841 1.00 96.44 125 ALA A CA 1
ATOM 901 C C . ALA A 1 125 ? -1.081 -14.702 -17.070 1.00 96.44 125 ALA A C 1
ATOM 903 O O . ALA A 1 125 ? -1.743 -15.718 -16.849 1.00 96.44 125 ALA A O 1
ATOM 904 N N . THR A 1 126 ? 0.156 -14.548 -16.589 1.00 95.62 126 THR A N 1
ATOM 905 C CA . THR A 1 126 ? 0.907 -15.595 -15.867 1.00 95.62 126 THR A CA 1
ATOM 906 C C . THR A 1 126 ? 0.697 -15.585 -14.353 1.00 95.62 126 THR A C 1
ATOM 908 O O . THR A 1 126 ? 1.146 -16.502 -13.671 1.00 95.62 126 THR A O 1
ATOM 911 N N . ALA A 1 127 ? 0.032 -14.559 -13.819 1.00 94.94 127 ALA A N 1
ATOM 912 C CA . ALA A 1 127 ? -0.303 -14.423 -12.402 1.00 94.94 127 ALA A CA 1
ATOM 913 C C . ALA A 1 127 ? -1.746 -13.928 -12.216 1.00 94.94 127 ALA A C 1
ATOM 915 O O . ALA A 1 127 ? -2.380 -13.467 -13.168 1.00 94.94 127 ALA A O 1
ATOM 916 N N . SER A 1 128 ? -2.256 -14.047 -10.993 1.00 96.00 128 SER A N 1
ATOM 917 C CA . SER A 1 128 ? -3.543 -13.531 -10.503 1.00 96.00 128 SER A CA 1
ATOM 918 C C . SER A 1 128 ? -3.408 -13.183 -9.019 1.00 96.00 128 SER A C 1
ATOM 920 O O . SER A 1 128 ? -2.429 -13.587 -8.389 1.00 96.00 128 SER A O 1
ATOM 922 N N . GLY A 1 129 ? -4.381 -12.473 -8.457 1.00 95.88 129 GLY A N 1
ATOM 923 C CA . GLY A 1 129 ? -4.331 -11.973 -7.085 1.00 95.88 129 GLY A CA 1
ATOM 924 C C . GLY A 1 129 ? -3.325 -10.837 -6.915 1.00 95.88 129 GLY A C 1
ATOM 925 O O . GLY A 1 129 ? -2.773 -10.662 -5.831 1.00 95.88 129 GLY A O 1
ATOM 926 N N . LEU A 1 130 ? -3.045 -10.069 -7.975 1.00 97.75 130 LEU A N 1
ATOM 927 C CA . LEU A 1 130 ? -2.142 -8.922 -7.879 1.00 97.75 130 LEU A CA 1
ATOM 928 C C . LEU A 1 130 ? -2.930 -7.661 -7.493 1.00 97.75 130 LEU A C 1
ATOM 930 O O . LEU A 1 130 ? -3.940 -7.369 -8.140 1.00 97.75 130 LEU A O 1
ATOM 934 N N . PRO A 1 131 ? -2.501 -6.907 -6.464 1.00 98.00 131 PRO A N 1
ATOM 935 C CA . PRO A 1 131 ? -3.182 -5.686 -6.047 1.00 98.00 131 PRO A CA 1
ATOM 936 C C . PRO A 1 131 ? -3.003 -4.597 -7.107 1.00 98.00 131 PRO A C 1
ATOM 938 O O . PRO A 1 131 ? -1.890 -4.156 -7.386 1.00 98.00 131 PRO A O 1
ATOM 941 N N . THR A 1 132 ? -4.103 -4.148 -7.701 1.00 98.31 132 THR A N 1
ATOM 942 C CA . THR A 1 132 ? -4.104 -3.127 -8.758 1.00 98.31 132 THR A CA 1
ATOM 943 C C . THR A 1 132 ? -4.486 -1.752 -8.241 1.00 98.31 132 THR A C 1
ATOM 945 O O . THR A 1 132 ? -4.001 -0.759 -8.775 1.00 98.31 132 THR A O 1
ATOM 948 N N . THR A 1 133 ? -5.306 -1.680 -7.192 1.00 98.19 133 THR A N 1
ATOM 949 C CA . THR A 1 133 ? -5.643 -0.425 -6.511 1.00 98.19 133 THR A CA 1
ATOM 950 C C . THR A 1 133 ? -5.635 -0.653 -5.010 1.00 98.19 133 THR A C 1
ATOM 952 O O . THR A 1 133 ? -6.272 -1.586 -4.531 1.00 98.19 133 THR A O 1
ATOM 955 N N . VAL A 1 134 ? -4.943 0.208 -4.275 1.00 98.25 134 VAL A N 1
ATOM 956 C CA . VAL A 1 134 ? -4.976 0.264 -2.813 1.00 98.25 134 VAL A CA 1
ATOM 957 C C . VAL A 1 134 ? -5.418 1.665 -2.426 1.00 98.25 134 VAL A C 1
ATOM 959 O O . VAL A 1 134 ? -4.782 2.638 -2.823 1.00 98.25 134 VAL A O 1
ATOM 962 N N . THR A 1 135 ? -6.492 1.774 -1.655 1.00 97.75 135 THR A N 1
ATOM 963 C CA . THR A 1 135 ? -6.970 3.044 -1.106 1.00 97.75 135 THR A CA 1
ATOM 964 C C . THR A 1 135 ? -6.886 2.976 0.406 1.00 97.75 135 THR A C 1
ATOM 966 O O . THR A 1 135 ? -7.446 2.070 1.014 1.00 97.75 135 THR A O 1
ATOM 969 N N . THR A 1 136 ? -6.187 3.925 1.017 1.00 97.56 136 THR A N 1
ATOM 970 C CA . THR A 1 136 ? -6.112 4.079 2.474 1.00 97.56 136 THR A CA 1
ATOM 971 C C . THR A 1 136 ? -6.776 5.380 2.885 1.00 97.56 136 THR A C 1
ATOM 973 O O . THR A 1 136 ? -6.492 6.406 2.272 1.00 97.56 136 THR A O 1
ATOM 976 N N . GLY A 1 137 ? -7.590 5.378 3.931 1.00 97.00 137 GLY A N 1
ATOM 977 C CA . GLY A 1 137 ? -8.228 6.585 4.450 1.00 97.00 137 GLY A CA 1
ATOM 978 C C . GLY A 1 137 ? -8.665 6.440 5.904 1.00 97.00 137 GLY A C 1
ATOM 979 O O . GLY A 1 137 ? -8.464 5.401 6.540 1.00 97.00 137 GLY A O 1
ATOM 980 N N . ALA A 1 138 ? -9.252 7.501 6.445 1.00 97.56 138 ALA A N 1
ATOM 981 C CA . ALA A 1 138 ? -9.845 7.509 7.774 1.00 97.56 138 ALA A CA 1
ATOM 982 C C . ALA A 1 138 ? -11.340 7.175 7.679 1.00 97.56 138 ALA A C 1
ATOM 984 O O . ALA A 1 138 ? -12.145 7.995 7.241 1.00 97.56 138 ALA A O 1
ATOM 985 N N . SER A 1 139 ? -11.720 5.981 8.124 1.00 97.81 139 SER A N 1
ATOM 986 C CA . SER A 1 139 ? -13.118 5.573 8.221 1.00 97.81 139 SER A CA 1
ATOM 987 C C . SER A 1 139 ? -13.755 6.172 9.466 1.00 97.81 139 SER A C 1
ATOM 989 O O . SER A 1 139 ? -13.360 5.878 10.604 1.00 97.81 139 SER A O 1
ATOM 991 N N . VAL A 1 140 ? -14.741 7.036 9.245 1.00 96.12 140 VAL A N 1
ATOM 992 C CA . VAL A 1 140 ? -15.445 7.770 10.293 1.00 96.12 140 VAL A CA 1
ATOM 993 C C . VAL A 1 140 ? -16.837 7.181 10.454 1.00 96.12 140 VAL A C 1
ATOM 995 O O . VAL A 1 140 ? -17.609 7.082 9.504 1.00 96.12 140 VAL A O 1
ATOM 998 N N . SER A 1 141 ? -17.183 6.796 11.681 1.00 91.56 141 SER A N 1
ATOM 999 C CA . SER A 1 141 ? -18.512 6.259 11.972 1.00 91.56 141 SER A CA 1
ATOM 1000 C C . SER A 1 141 ? -19.601 7.266 11.590 1.00 91.56 141 SER A C 1
ATOM 1002 O O . SER A 1 141 ? -19.568 8.408 12.043 1.00 91.56 141 SER A O 1
ATOM 1004 N N . GLY A 1 142 ? -20.595 6.820 10.820 1.00 90.44 142 GLY A N 1
ATOM 1005 C CA . GLY A 1 142 ? -21.700 7.663 10.351 1.00 90.44 142 GLY A CA 1
ATOM 1006 C C . GLY A 1 142 ? -21.491 8.292 8.970 1.00 90.44 142 GLY A C 1
ATOM 1007 O O . GLY A 1 142 ? -22.381 9.005 8.522 1.00 90.44 142 GLY A O 1
ATOM 1008 N N . TYR A 1 143 ? -20.370 8.003 8.302 1.00 94.38 143 TYR A N 1
ATOM 1009 C CA . TYR A 1 143 ? -20.080 8.437 6.934 1.00 94.38 143 TYR A CA 1
ATOM 1010 C C . TYR A 1 143 ? -19.958 7.228 6.006 1.00 94.38 143 TYR A C 1
ATOM 1012 O O . TYR A 1 143 ? -19.409 6.194 6.389 1.00 94.38 143 TYR A O 1
ATOM 1020 N N . SER A 1 144 ? -20.479 7.349 4.785 1.00 93.31 144 SER A N 1
ATOM 1021 C CA . SER A 1 144 ? -20.426 6.296 3.761 1.00 93.31 144 SER A CA 1
ATOM 1022 C C . SER A 1 144 ? -19.055 6.103 3.106 1.00 93.31 144 SER A C 1
ATOM 1024 O O . SER A 1 144 ? -18.840 5.093 2.435 1.00 93.31 144 SER A O 1
ATOM 1026 N N . HIS A 1 145 ? -18.145 7.062 3.270 1.00 94.69 145 HIS A N 1
ATOM 1027 C CA . HIS A 1 145 ? -16.838 7.086 2.625 1.00 94.69 145 HIS A CA 1
ATOM 1028 C C . HIS A 1 145 ? -15.750 7.529 3.602 1.00 94.69 145 HIS A C 1
ATOM 1030 O O . HIS A 1 145 ? -16.016 8.203 4.598 1.00 94.69 145 HIS A O 1
ATOM 1036 N N . ASP A 1 146 ? -14.517 7.131 3.301 1.00 96.19 146 ASP A N 1
ATOM 1037 C CA . ASP A 1 146 ? -13.362 7.489 4.112 1.00 96.19 146 ASP A CA 1
ATOM 1038 C C . ASP A 1 146 ? -12.939 8.940 3.856 1.00 96.19 146 ASP A C 1
ATOM 1040 O O . ASP A 1 146 ? -13.014 9.444 2.732 1.00 96.19 146 ASP A O 1
ATOM 1044 N N . ALA A 1 147 ? -12.446 9.597 4.901 1.00 95.69 147 ALA A N 1
ATOM 1045 C CA . ALA A 1 147 ? -11.774 10.884 4.799 1.00 95.69 147 ALA A CA 1
ATOM 1046 C C . ALA A 1 147 ? -10.296 10.712 4.426 1.00 95.69 147 ALA A C 1
ATOM 1048 O O . ALA A 1 147 ? -9.713 9.643 4.625 1.00 95.69 147 ALA A O 1
ATOM 1049 N N . ASP A 1 148 ? -9.682 11.792 3.932 1.00 94.56 148 ASP A N 1
ATOM 1050 C CA . ASP A 1 148 ? -8.235 11.891 3.689 1.00 94.56 148 ASP A CA 1
ATOM 1051 C C . ASP A 1 148 ? -7.661 10.702 2.901 1.00 94.56 148 ASP A C 1
ATOM 1053 O O . ASP A 1 148 ? -6.600 10.159 3.214 1.00 94.56 148 ASP A O 1
ATOM 1057 N N . THR A 1 149 ? -8.391 10.275 1.868 1.00 94.94 149 THR A N 1
ATOM 1058 C CA . THR A 1 149 ? -8.029 9.093 1.090 1.00 94.94 149 THR A CA 1
ATOM 1059 C C . THR A 1 149 ? -6.743 9.310 0.302 1.00 94.94 149 THR A C 1
ATOM 1061 O O . THR A 1 149 ? -6.600 10.291 -0.431 1.00 94.94 149 THR A O 1
ATOM 1064 N N . HIS A 1 150 ? -5.853 8.330 0.365 1.00 95.12 150 HIS A N 1
ATOM 1065 C CA . HIS A 1 150 ? -4.698 8.185 -0.502 1.00 95.12 150 HIS A CA 1
ATOM 1066 C C . HIS A 1 150 ? -4.870 6.924 -1.343 1.00 95.12 150 HIS A C 1
ATOM 1068 O O . HIS A 1 150 ? -5.067 5.838 -0.798 1.00 95.12 150 HIS A O 1
ATOM 1074 N N . THR A 1 151 ? -4.810 7.066 -2.666 1.00 96.69 151 THR A N 1
ATOM 1075 C CA . THR A 1 151 ? -4.959 5.936 -3.588 1.00 96.69 151 THR A CA 1
ATOM 1076 C C . THR A 1 151 ? -3.654 5.669 -4.319 1.00 96.69 151 THR A C 1
ATOM 1078 O O . THR A 1 151 ? -3.060 6.571 -4.906 1.00 96.69 151 THR A O 1
ATOM 1081 N N . THR A 1 152 ? -3.229 4.413 -4.323 1.00 97.62 152 THR A N 1
ATOM 1082 C CA . THR A 1 152 ? -2.129 3.907 -5.136 1.00 97.62 152 THR A CA 1
ATOM 1083 C C . THR A 1 152 ? -2.691 2.946 -6.172 1.00 97.62 152 THR A C 1
ATOM 1085 O O . THR A 1 152 ? -3.323 1.951 -5.823 1.00 97.62 152 THR A O 1
ATOM 1088 N N . THR A 1 153 ? -2.441 3.208 -7.451 1.00 97.44 153 THR A N 1
ATOM 1089 C CA . THR A 1 153 ? -2.772 2.281 -8.541 1.00 97.44 153 THR A CA 1
ATOM 1090 C C . THR A 1 153 ? -1.503 1.693 -9.134 1.00 97.44 153 THR A C 1
ATOM 1092 O O . THR A 1 153 ? -0.499 2.388 -9.291 1.00 97.44 153 THR A O 1
ATOM 1095 N N . THR A 1 154 ? -1.536 0.405 -9.460 1.00 98.31 154 THR A N 1
ATOM 1096 C CA . THR A 1 154 ? -0.425 -0.309 -10.088 1.00 98.31 154 THR A CA 1
ATOM 1097 C C . THR A 1 154 ? -0.903 -0.988 -11.363 1.00 98.31 154 THR A C 1
ATOM 1099 O O . THR A 1 154 ? -1.815 -1.813 -11.345 1.00 98.31 154 THR A O 1
ATOM 1102 N N . ALA A 1 155 ? -0.266 -0.644 -12.479 1.00 97.50 155 ALA A N 1
ATOM 1103 C CA . ALA A 1 155 ? -0.440 -1.331 -13.750 1.00 97.50 155 ALA A CA 1
ATOM 1104 C C . ALA A 1 155 ? 0.612 -2.433 -13.892 1.00 97.50 155 ALA A C 1
ATOM 1106 O O . ALA A 1 155 ? 1.757 -2.257 -13.472 1.00 97.50 155 ALA A O 1
ATOM 1107 N N . TYR A 1 156 ? 0.236 -3.544 -14.526 1.00 97.88 156 TYR A N 1
ATOM 1108 C CA . TYR A 1 156 ? 1.097 -4.712 -14.686 1.00 97.88 156 TYR A CA 1
ATOM 1109 C C . TYR A 1 156 ? 1.290 -5.099 -16.152 1.00 97.88 156 TYR A C 1
ATOM 1111 O O . TYR A 1 156 ? 0.354 -5.088 -16.953 1.00 97.88 156 TYR A O 1
ATOM 1119 N N . ASP A 1 157 ? 2.501 -5.549 -16.471 1.00 96.81 157 ASP A N 1
ATOM 1120 C CA . ASP A 1 157 ? 2.736 -6.494 -17.556 1.00 96.81 157 ASP A CA 1
ATOM 1121 C C . ASP A 1 157 ? 2.304 -7.876 -17.057 1.00 96.81 157 ASP A C 1
ATOM 1123 O O . ASP A 1 157 ? 3.048 -8.577 -16.365 1.00 96.81 157 ASP A O 1
ATOM 1127 N N . TRP A 1 158 ? 1.070 -8.251 -17.386 1.00 96.69 158 TRP A N 1
ATOM 1128 C CA . TRP A 1 158 ? 0.454 -9.498 -16.934 1.00 96.69 158 TRP A CA 1
ATOM 1129 C C . TRP A 1 158 ? 1.156 -10.760 -17.441 1.00 96.69 158 TRP A C 1
ATOM 1131 O O . TRP A 1 158 ? 1.054 -11.795 -16.786 1.00 96.69 158 TRP A O 1
ATOM 1141 N N . ALA A 1 159 ? 1.886 -10.686 -18.558 1.00 95.56 159 ALA A N 1
ATOM 1142 C CA . ALA A 1 159 ? 2.643 -11.818 -19.092 1.00 95.56 159 ALA A CA 1
ATOM 1143 C C . ALA A 1 159 ? 3.957 -12.055 -18.330 1.00 95.56 159 ALA A C 1
ATOM 1145 O O . ALA A 1 159 ? 4.520 -13.147 -18.388 1.00 95.56 159 ALA A O 1
ATOM 1146 N N . LYS A 1 160 ? 4.466 -11.032 -17.631 1.00 94.75 160 LYS A N 1
ATOM 1147 C CA . LYS A 1 160 ? 5.659 -11.127 -16.772 1.00 94.75 160 LYS A CA 1
ATOM 1148 C C . LYS A 1 160 ? 5.337 -11.077 -15.278 1.00 94.75 160 LYS A C 1
ATOM 1150 O O . LYS A 1 160 ? 6.235 -11.307 -14.475 1.00 94.75 160 LYS A O 1
ATOM 1155 N N . ALA A 1 161 ? 4.093 -10.757 -14.917 1.00 95.75 161 ALA A N 1
ATOM 1156 C CA . ALA A 1 161 ? 3.667 -10.430 -13.556 1.00 95.75 161 ALA A CA 1
ATOM 1157 C C . ALA A 1 161 ? 4.510 -9.306 -12.917 1.00 95.75 161 ALA A C 1
ATOM 1159 O O . ALA A 1 161 ? 4.847 -9.358 -11.735 1.00 95.75 161 ALA A O 1
ATOM 1160 N N . LEU A 1 162 ? 4.874 -8.292 -13.711 1.00 97.00 162 LEU A N 1
ATOM 1161 C CA . LEU A 1 162 ? 5.731 -7.186 -13.276 1.00 97.00 162 LEU A CA 1
ATOM 1162 C C . LEU A 1 162 ? 4.999 -5.839 -13.323 1.00 97.00 162 LEU A C 1
ATOM 1164 O O . LEU A 1 162 ? 4.321 -5.567 -14.314 1.00 97.00 162 LEU A O 1
ATOM 1168 N N . PRO A 1 163 ? 5.149 -4.977 -12.301 1.00 97.38 163 PRO A N 1
ATOM 1169 C CA . PRO A 1 163 ? 4.520 -3.662 -12.285 1.00 97.38 163 PRO A CA 1
ATOM 1170 C C . PRO A 1 163 ? 5.195 -2.719 -13.288 1.00 97.38 163 PRO A C 1
ATOM 1172 O O . PRO A 1 163 ? 6.390 -2.451 -13.196 1.00 97.38 163 PRO A O 1
ATOM 1175 N N . THR A 1 164 ? 4.442 -2.183 -14.241 1.00 97.31 164 THR A N 1
ATOM 1176 C CA . THR A 1 164 ? 4.946 -1.259 -15.273 1.00 97.31 164 THR A CA 1
ATOM 1177 C C . THR A 1 164 ? 4.723 0.204 -14.924 1.00 97.31 164 THR A C 1
ATOM 1179 O O . THR A 1 164 ? 5.439 1.073 -15.423 1.00 97.31 164 THR A O 1
ATOM 1182 N N . SER A 1 165 ? 3.743 0.496 -14.073 1.00 96.56 165 SER A N 1
ATOM 1183 C CA . SER A 1 165 ? 3.466 1.843 -13.588 1.00 96.56 165 SER A CA 1
ATOM 1184 C C . SER A 1 165 ? 2.892 1.786 -12.187 1.00 96.56 165 SER A C 1
ATOM 1186 O O . SER A 1 165 ? 2.056 0.931 -11.907 1.00 96.56 165 SER A O 1
ATOM 1188 N N . THR A 1 166 ? 3.291 2.729 -11.346 1.00 97.19 166 THR A N 1
ATOM 1189 C CA . THR A 1 166 ? 2.653 2.994 -10.058 1.00 97.19 166 THR A CA 1
ATOM 1190 C C . THR A 1 166 ? 2.286 4.467 -10.011 1.00 97.19 166 THR A C 1
ATOM 1192 O O . THR A 1 166 ? 3.145 5.321 -10.245 1.00 97.19 166 THR A O 1
ATOM 1195 N N . THR A 1 167 ? 1.021 4.755 -9.732 1.00 96.75 167 THR A N 1
ATOM 1196 C CA . THR A 1 167 ? 0.504 6.114 -9.583 1.00 96.75 167 THR A CA 1
ATOM 1197 C C . THR A 1 167 ? -0.026 6.288 -8.174 1.00 96.75 167 THR A C 1
ATOM 1199 O O . THR A 1 167 ? -0.981 5.622 -7.780 1.00 96.75 167 THR A O 1
ATOM 1202 N N . GLU A 1 168 ? 0.597 7.191 -7.429 1.00 95.25 168 GLU A N 1
ATOM 1203 C CA . GLU A 1 168 ? 0.130 7.647 -6.124 1.00 95.25 168 GLU A CA 1
ATOM 1204 C C . GLU A 1 168 ? -0.668 8.935 -6.308 1.00 95.25 168 GLU A C 1
ATOM 1206 O O . GLU A 1 168 ? -0.174 9.896 -6.903 1.00 95.25 168 GLU A O 1
ATOM 1211 N N . ASP A 1 169 ? -1.887 8.977 -5.782 1.00 91.19 169 ASP A N 1
ATOM 1212 C CA . ASP A 1 169 ? -2.767 10.134 -5.897 1.00 91.19 169 ASP A CA 1
ATOM 1213 C C . ASP A 1 169 ? -3.089 10.781 -4.536 1.00 91.19 169 ASP A C 1
ATOM 1215 O O . ASP A 1 169 ? -4.223 10.718 -4.057 1.00 91.19 169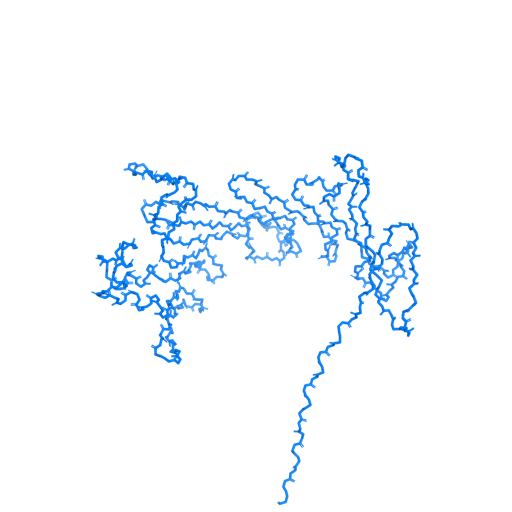 ASP A O 1
ATOM 1219 N N . PRO A 1 170 ? -2.102 11.405 -3.860 1.00 81.19 170 PRO A N 1
ATOM 1220 C CA . PRO A 1 170 ? -2.373 12.241 -2.699 1.00 81.19 170 PRO A CA 1
ATOM 1221 C C . PRO A 1 170 ? -3.018 13.551 -3.165 1.00 81.19 170 PRO A C 1
ATOM 1223 O O . PRO A 1 170 ? -2.350 14.402 -3.754 1.00 81.19 170 PRO A O 1
ATOM 1226 N N . GLY A 1 171 ? -4.316 13.720 -2.913 1.00 73.12 171 GLY A N 1
ATOM 1227 C CA . GLY A 1 171 ? -5.023 14.974 -3.197 1.00 73.12 171 GLY A CA 1
ATOM 1228 C C . GLY A 1 171 ? -5.079 15.361 -4.682 1.00 73.12 171 GLY A C 1
ATOM 1229 O O . GLY A 1 171 ? -5.052 16.550 -4.996 1.00 73.12 171 GLY A O 1
ATOM 1230 N N . GLY A 1 172 ? -5.123 14.390 -5.602 1.00 78.38 172 GLY A N 1
ATOM 1231 C CA . GLY A 1 172 ? -5.255 14.641 -7.045 1.00 78.38 172 GLY A CA 1
ATOM 1232 C C . GLY A 1 172 ? -3.931 14.861 -7.797 1.00 78.38 172 GLY A C 1
ATOM 1233 O O . GLY A 1 172 ? -3.944 15.175 -8.992 1.00 78.38 172 GLY A O 1
ATOM 1234 N N . LEU A 1 173 ? -2.778 14.729 -7.129 1.00 85.50 173 LEU A N 1
ATOM 1235 C CA . LEU A 1 173 ? -1.457 14.986 -7.714 1.00 85.50 173 LEU A CA 1
ATOM 1236 C C . LEU A 1 173 ? -1.010 13.965 -8.772 1.00 85.50 173 LEU A C 1
ATOM 1238 O O . LEU A 1 173 ? -0.134 14.305 -9.574 1.00 85.50 173 LEU A O 1
ATOM 1242 N N . ASN A 1 174 ? -1.584 12.757 -8.801 1.00 88.00 174 ASN A N 1
ATOM 1243 C CA . ASN A 1 174 ? -1.299 11.716 -9.801 1.00 88.00 174 ASN A CA 1
ATOM 1244 C C . ASN A 1 174 ? 0.206 11.483 -10.062 1.00 88.00 174 ASN A C 1
ATOM 1246 O O . ASN A 1 174 ? 0.698 11.482 -11.199 1.00 88.00 174 ASN A O 1
ATOM 1250 N N . VAL A 1 175 ? 0.968 11.291 -8.989 1.00 94.69 175 VAL A N 1
ATOM 1251 C CA . VAL A 1 175 ? 2.418 11.089 -9.006 1.00 94.69 175 VAL A CA 1
ATOM 1252 C C . VAL A 1 175 ? 2.729 9.709 -9.581 1.00 94.69 175 VAL A C 1
ATOM 1254 O O . VAL A 1 175 ? 2.615 8.692 -8.907 1.00 94.69 175 VAL A O 1
ATOM 1257 N N . THR A 1 176 ? 3.117 9.677 -10.856 1.00 95.62 176 THR A N 1
ATOM 1258 C CA . THR A 1 176 ? 3.289 8.427 -11.610 1.00 95.62 176 THR A CA 1
ATOM 1259 C C . THR A 1 176 ? 4.754 8.101 -11.858 1.00 95.62 176 THR A C 1
ATOM 1261 O O . THR A 1 176 ? 5.492 8.916 -12.408 1.00 95.62 176 THR A O 1
ATOM 1264 N N . LYS A 1 177 ? 5.166 6.880 -11.526 1.00 95.94 177 LYS A N 1
ATOM 1265 C CA . LYS A 1 177 ? 6.468 6.308 -11.874 1.00 95.94 177 LYS A CA 1
ATOM 1266 C C . LYS A 1 177 ? 6.262 5.127 -12.810 1.00 95.94 177 LYS A C 1
ATOM 1268 O O . LYS A 1 177 ? 5.453 4.254 -12.514 1.00 95.94 177 LYS A O 1
ATOM 1273 N N . THR A 1 178 ? 7.029 5.054 -13.893 1.00 97.38 178 THR A N 1
ATOM 1274 C CA . THR A 1 178 ? 6.947 3.940 -14.850 1.00 97.38 178 THR A CA 1
ATOM 1275 C C . THR A 1 178 ? 8.250 3.158 -14.910 1.00 97.38 178 THR A C 1
ATOM 1277 O O . THR A 1 178 ? 9.330 3.706 -14.681 1.00 97.38 178 THR A O 1
ATOM 1280 N N . THR A 1 179 ? 8.150 1.863 -15.200 1.00 97.62 179 THR A N 1
ATOM 1281 C CA . THR A 1 179 ? 9.289 0.963 -15.400 1.00 97.62 179 THR A CA 1
ATOM 1282 C C . THR A 1 179 ? 9.041 0.088 -16.622 1.00 97.62 179 THR A C 1
ATOM 1284 O O . THR A 1 179 ? 7.992 -0.544 -16.730 1.00 97.62 179 THR A O 1
ATOM 1287 N N . ALA A 1 180 ? 10.008 0.028 -17.536 1.00 96.31 180 ALA A N 1
ATOM 1288 C CA . ALA A 1 180 ? 10.001 -0.941 -18.628 1.00 96.31 180 ALA A CA 1
ATOM 1289 C C . ALA A 1 180 ? 11.016 -2.049 -18.362 1.00 96.31 180 ALA A C 1
ATOM 1291 O O . ALA A 1 180 ? 12.063 -1.814 -17.752 1.00 96.31 180 ALA A O 1
ATOM 1292 N N . TYR A 1 181 ? 10.722 -3.244 -18.869 1.00 96.19 181 TYR A N 1
ATOM 1293 C CA . TYR A 1 181 ? 11.526 -4.441 -18.658 1.00 96.19 181 TYR A CA 1
ATOM 1294 C C . TYR A 1 181 ? 11.979 -5.051 -19.982 1.00 96.19 181 TYR A C 1
ATOM 1296 O O . TYR A 1 181 ? 11.281 -4.954 -20.992 1.00 96.19 181 TYR A O 1
ATOM 1304 N N . ASP A 1 182 ? 13.142 -5.697 -19.974 1.00 93.06 182 ASP A N 1
ATOM 1305 C CA . ASP A 1 182 ? 13.592 -6.515 -21.097 1.00 93.06 182 ASP A CA 1
ATOM 1306 C C . ASP A 1 182 ? 12.904 -7.893 -21.141 1.00 93.06 182 ASP A C 1
ATOM 1308 O O . ASP A 1 182 ? 12.043 -8.235 -20.325 1.00 93.06 182 ASP A O 1
ATOM 1312 N N . ALA A 1 183 ? 13.292 -8.708 -22.125 1.00 91.62 183 ALA A N 1
ATOM 1313 C CA . ALA A 1 183 ? 12.791 -10.070 -22.296 1.00 91.62 183 ALA A CA 1
ATOM 1314 C C . ALA A 1 183 ? 13.168 -11.014 -21.139 1.00 91.62 183 ALA A C 1
ATOM 1316 O O . ALA A 1 183 ? 12.560 -12.070 -20.993 1.00 91.62 183 ALA A O 1
ATOM 1317 N N . GLN A 1 184 ? 14.161 -10.648 -20.325 1.00 91.75 184 GLN A N 1
ATOM 1318 C CA . GLN A 1 184 ? 14.576 -11.371 -19.126 1.00 91.75 184 GLN A CA 1
ATOM 1319 C C . GLN A 1 184 ? 13.925 -10.803 -17.856 1.00 91.75 184 GLN A C 1
ATOM 1321 O O . GLN A 1 184 ? 14.353 -11.151 -16.755 1.00 91.75 184 GLN A O 1
ATOM 1326 N N . SER A 1 185 ? 12.906 -9.943 -17.987 1.00 94.75 185 SER A N 1
ATOM 1327 C CA . SER A 1 185 ? 12.179 -9.347 -16.861 1.00 94.75 185 SER A CA 1
ATOM 1328 C C . SER A 1 185 ? 13.048 -8.437 -15.979 1.00 94.75 185 SER A C 1
ATOM 1330 O O . SER A 1 185 ? 12.772 -8.255 -14.794 1.00 94.75 185 SER A O 1
ATOM 1332 N N . ARG A 1 186 ? 14.102 -7.832 -16.542 1.00 94.25 186 ARG A N 1
ATOM 1333 C CA . ARG A 1 186 ? 14.980 -6.882 -15.838 1.00 94.25 186 ARG A CA 1
ATOM 1334 C C . ARG A 1 186 ? 14.636 -5.441 -16.218 1.00 94.25 186 ARG A C 1
ATOM 1336 O O . ARG A 1 186 ? 14.369 -5.189 -17.392 1.00 94.25 186 ARG A O 1
ATOM 1343 N N . PRO A 1 187 ? 14.650 -4.487 -15.271 1.00 95.19 187 PRO A N 1
ATOM 1344 C CA . PRO A 1 187 ? 14.280 -3.103 -15.549 1.00 95.19 187 PRO A CA 1
ATOM 1345 C C . PRO A 1 187 ? 15.306 -2.426 -16.466 1.00 95.19 187 PRO A C 1
ATOM 1347 O O . PRO A 1 187 ? 16.473 -2.289 -16.112 1.00 95.19 187 PRO A O 1
ATOM 1350 N N . VAL A 1 188 ? 14.868 -1.959 -17.633 1.00 96.56 188 VAL A N 1
ATOM 1351 C CA . VAL A 1 188 ? 15.716 -1.250 -18.608 1.00 96.56 188 VAL A CA 1
ATOM 1352 C C . VAL A 1 188 ? 15.513 0.252 -18.578 1.00 96.56 188 VAL A C 1
ATOM 1354 O O . VAL A 1 188 ? 16.456 0.996 -18.839 1.00 96.56 188 VAL A O 1
ATOM 1357 N N . THR A 1 189 ? 14.317 0.713 -18.222 1.00 96.00 189 THR A N 1
ATOM 1358 C CA . THR A 1 189 ? 14.045 2.136 -18.026 1.00 96.00 189 THR A CA 1
ATOM 1359 C C . THR A 1 189 ? 13.186 2.349 -16.795 1.00 96.00 189 THR A C 1
ATOM 1361 O O . THR A 1 189 ? 12.321 1.537 -16.472 1.00 96.00 189 THR A O 1
ATOM 1364 N N . THR A 1 190 ? 13.421 3.457 -16.104 1.00 96.38 190 THR A N 1
ATOM 1365 C CA . THR A 1 190 ? 12.567 3.935 -15.018 1.00 96.38 190 THR A CA 1
ATOM 1366 C C . THR A 1 190 ? 12.367 5.429 -15.181 1.00 96.38 190 THR A C 1
ATOM 1368 O O . THR A 1 190 ? 13.335 6.185 -15.075 1.00 96.38 190 THR A O 1
ATOM 1371 N N . ALA A 1 191 ? 11.133 5.857 -15.428 1.00 96.69 191 ALA A N 1
ATOM 1372 C CA . ALA A 1 191 ? 10.789 7.267 -15.550 1.00 96.69 191 ALA A CA 1
ATOM 1373 C C . ALA A 1 191 ? 10.240 7.785 -14.218 1.00 96.69 191 ALA A C 1
ATOM 1375 O O . ALA A 1 191 ? 9.339 7.184 -13.627 1.00 96.69 191 ALA A O 1
ATOM 1376 N N . GLN A 1 192 ? 10.808 8.888 -13.733 1.00 94.50 192 GLN A N 1
ATOM 1377 C CA . GLN A 1 192 ? 10.292 9.600 -12.566 1.00 94.50 192 GLN A CA 1
ATOM 1378 C C . GLN A 1 192 ? 8.997 10.355 -12.908 1.00 94.50 192 GLN A C 1
ATOM 1380 O O . GLN A 1 192 ? 8.729 10.606 -14.088 1.00 94.50 192 GLN A O 1
ATOM 1385 N N . PRO A 1 193 ? 8.216 10.777 -11.898 1.00 94.00 193 PRO A N 1
ATOM 1386 C CA . PRO A 1 193 ? 7.064 11.642 -12.117 1.00 94.00 193 PRO A CA 1
ATOM 1387 C C . PRO A 1 193 ? 7.388 12.840 -13.010 1.00 94.00 193 PRO A C 1
ATOM 1389 O O . PRO A 1 193 ? 8.420 13.491 -12.844 1.00 94.00 193 PRO A O 1
ATOM 1392 N N . LYS A 1 194 ? 6.478 13.125 -13.952 1.00 88.75 194 LYS A N 1
ATOM 1393 C CA . LYS A 1 194 ? 6.585 14.170 -14.993 1.00 88.75 194 LYS A CA 1
ATOM 1394 C C . LYS A 1 194 ? 7.650 13.940 -16.074 1.00 88.75 194 LYS A C 1
ATOM 1396 O O . LYS A 1 194 ? 7.779 14.786 -16.955 1.00 88.75 194 LYS A O 1
ATOM 1401 N N . SER A 1 195 ? 8.384 12.829 -16.045 1.00 92.00 195 SER A N 1
ATOM 1402 C CA . SER A 1 195 ? 9.295 12.471 -17.132 1.00 92.00 195 SER A CA 1
ATOM 1403 C C . SER A 1 195 ? 8.525 11.971 -18.359 1.00 92.00 195 SER A C 1
ATOM 1405 O O . SER A 1 195 ? 7.519 11.274 -18.239 1.00 92.00 195 SER A O 1
ATOM 1407 N N . ASN A 1 196 ? 9.018 12.296 -19.551 1.00 88.62 196 ASN A N 1
ATOM 1408 C CA . ASN A 1 196 ? 8.478 11.860 -20.838 1.00 88.62 196 ASN A CA 1
ATOM 1409 C C . ASN A 1 196 ? 9.104 10.551 -21.363 1.00 88.62 196 ASN A C 1
ATOM 1411 O O . ASN A 1 196 ? 8.833 10.159 -22.496 1.00 88.62 196 ASN A O 1
ATOM 1415 N N . GLY A 1 197 ? 9.968 9.892 -20.581 1.00 90.19 197 GLY A N 1
ATOM 1416 C CA . GLY A 1 197 ? 10.631 8.640 -20.974 1.00 90.19 197 GLY A CA 1
ATOM 1417 C C . GLY A 1 197 ? 11.949 8.813 -21.739 1.00 90.19 197 GLY A C 1
ATOM 1418 O O . GLY A 1 197 ? 12.697 7.851 -21.897 1.00 90.19 197 GLY A O 1
ATOM 1419 N N . THR A 1 198 ? 12.259 10.023 -22.206 1.00 90.69 198 THR A N 1
ATOM 1420 C CA . THR A 1 198 ? 13.458 10.332 -23.015 1.00 90.69 198 THR A CA 1
ATOM 1421 C C . THR A 1 198 ? 14.270 11.510 -22.474 1.00 90.69 198 THR A C 1
ATOM 1423 O O . THR A 1 198 ? 15.244 11.937 -23.088 1.00 90.69 198 THR A O 1
ATOM 1426 N N . ASP A 1 199 ? 13.885 12.041 -21.316 1.00 90.94 199 ASP A N 1
ATOM 1427 C CA . ASP A 1 199 ? 14.541 13.165 -20.652 1.00 90.94 199 ASP A CA 1
ATOM 1428 C C . ASP A 1 199 ? 15.472 12.719 -19.508 1.00 90.94 199 ASP A C 1
ATOM 1430 O O . ASP A 1 199 ? 15.641 11.531 -19.218 1.00 90.94 199 ASP A O 1
ATOM 1434 N N . ALA A 1 200 ? 16.098 13.689 -18.838 1.00 92.31 200 ALA A N 1
ATOM 1435 C CA . ALA A 1 200 ? 16.988 13.430 -17.707 1.00 92.31 200 ALA A CA 1
ATOM 1436 C C . ALA A 1 200 ? 16.287 12.828 -16.469 1.00 92.31 200 ALA A C 1
ATOM 1438 O O . ALA A 1 200 ? 16.964 12.305 -15.584 1.00 92.31 200 ALA A O 1
ATOM 1439 N N . GLY A 1 201 ? 14.955 12.904 -16.391 1.00 91.94 201 GLY A N 1
ATOM 1440 C CA . GLY A 1 201 ? 14.134 12.281 -15.352 1.00 91.94 201 GLY A CA 1
ATOM 1441 C C . GLY A 1 201 ? 13.891 10.787 -15.581 1.00 91.94 201 GLY A C 1
ATOM 1442 O O . GLY A 1 201 ? 13.379 10.111 -14.689 1.00 91.94 201 GLY A O 1
ATOM 1443 N N . THR A 1 202 ? 14.283 10.245 -16.735 1.00 95.81 202 THR A N 1
ATOM 1444 C CA . THR A 1 202 ? 14.294 8.802 -16.985 1.00 95.81 202 THR A CA 1
ATOM 1445 C C . THR A 1 202 ? 15.692 8.240 -16.801 1.00 95.81 202 THR A C 1
ATOM 1447 O O . THR A 1 202 ? 16.653 8.744 -17.370 1.00 95.81 202 THR A O 1
ATOM 1450 N N . THR A 1 203 ? 15.811 7.161 -16.032 1.00 95.56 203 THR A N 1
ATOM 1451 C CA . THR A 1 203 ? 17.047 6.381 -15.910 1.00 95.56 203 THR A CA 1
ATOM 1452 C C . THR A 1 203 ? 16.988 5.179 -16.839 1.00 95.56 203 THR A C 1
ATOM 1454 O O . THR A 1 203 ? 16.037 4.405 -16.780 1.00 95.56 203 THR A O 1
ATOM 1457 N N . VAL A 1 204 ? 18.017 5.002 -17.660 1.00 95.94 204 VAL A N 1
ATOM 1458 C CA . VAL A 1 204 ? 18.245 3.831 -18.509 1.00 95.94 204 VAL A CA 1
ATOM 1459 C C . VAL A 1 204 ? 19.284 2.938 -17.844 1.00 95.94 204 VAL A C 1
ATOM 1461 O O . VAL A 1 204 ? 20.362 3.408 -17.473 1.00 95.94 204 VAL A O 1
ATOM 1464 N N . THR A 1 205 ? 18.976 1.651 -17.725 1.00 95.31 205 THR A N 1
ATOM 1465 C CA . THR A 1 205 ? 19.884 0.621 -17.215 1.00 95.31 205 THR A CA 1
ATOM 1466 C C . THR A 1 205 ? 20.302 -0.287 -18.360 1.00 95.31 205 THR A C 1
ATOM 1468 O O . THR A 1 205 ? 19.472 -0.933 -18.995 1.00 95.31 205 THR A O 1
ATOM 1471 N N . THR A 1 206 ? 21.605 -0.352 -18.621 1.00 93.69 206 THR A N 1
ATOM 1472 C CA . THR A 1 206 ? 22.184 -1.276 -19.601 1.00 93.69 206 THR A CA 1
ATOM 1473 C C . THR A 1 206 ? 22.829 -2.443 -18.873 1.00 93.69 206 THR A C 1
ATOM 1475 O O . THR A 1 206 ? 23.586 -2.248 -17.921 1.00 93.69 206 THR A O 1
ATOM 1478 N N . TYR A 1 207 ? 22.567 -3.658 -19.344 1.00 93.25 207 TYR A N 1
ATOM 1479 C CA . TYR A 1 207 ? 23.132 -4.885 -18.790 1.00 93.25 207 TYR A CA 1
ATOM 1480 C C . TYR A 1 207 ? 24.258 -5.428 -19.665 1.00 93.25 207 TYR A C 1
ATOM 1482 O O . TYR A 1 207 ? 24.254 -5.264 -20.886 1.00 93.25 207 TYR A O 1
ATOM 1490 N N . TYR A 1 208 ? 25.207 -6.118 -19.040 1.00 92.38 208 TYR A N 1
ATOM 1491 C CA . TYR A 1 208 ? 26.225 -6.873 -19.750 1.00 92.38 208 TYR A CA 1
ATOM 1492 C C . TYR A 1 208 ? 25.610 -8.033 -20.538 1.00 92.38 208 TYR A C 1
ATOM 1494 O O . TYR A 1 208 ? 24.673 -8.700 -20.079 1.00 92.38 208 TYR A O 1
ATOM 1502 N N . SER A 1 209 ? 26.195 -8.318 -21.699 1.00 90.69 209 SER A N 1
ATOM 1503 C CA . SER A 1 209 ? 25.845 -9.459 -22.545 1.00 90.69 209 SER A CA 1
ATOM 1504 C C . SER A 1 209 ? 27.069 -10.304 -22.896 1.00 90.69 209 SER A C 1
ATOM 1506 O O . SER A 1 209 ? 28.195 -9.811 -23.001 1.00 90.69 209 SER A O 1
ATOM 1508 N N . ALA A 1 210 ? 26.831 -11.603 -23.091 1.00 88.75 210 ALA A N 1
ATOM 1509 C CA . ALA A 1 210 ? 27.878 -12.573 -23.398 1.00 88.75 210 ALA A CA 1
ATOM 1510 C C . ALA A 1 210 ? 28.461 -12.421 -24.811 1.00 88.75 210 ALA A C 1
ATOM 1512 O O . ALA A 1 210 ? 29.569 -12.875 -25.077 1.00 88.75 210 ALA A O 1
ATOM 1513 N N . THR A 1 211 ? 27.718 -11.788 -25.715 1.00 86.94 211 THR A N 1
ATOM 1514 C CA . THR A 1 211 ? 28.013 -11.700 -27.149 1.00 86.94 211 THR A CA 1
ATOM 1515 C C . THR A 1 211 ? 27.863 -10.257 -27.641 1.00 86.94 211 THR A C 1
ATOM 1517 O O . THR A 1 211 ? 27.455 -9.375 -26.886 1.00 86.94 211 THR A O 1
ATOM 1520 N N . GLY A 1 212 ? 28.215 -9.993 -28.903 1.00 87.94 212 GLY A N 1
ATOM 1521 C CA . GLY A 1 212 ? 28.120 -8.663 -29.516 1.00 87.94 212 GLY A CA 1
ATOM 1522 C C . GLY A 1 212 ? 29.395 -7.827 -29.387 1.00 87.94 212 GLY A C 1
ATOM 1523 O O . GLY A 1 212 ? 30.454 -8.335 -29.029 1.00 87.94 212 GLY A O 1
ATOM 1524 N N . THR A 1 213 ? 29.296 -6.534 -29.699 1.00 80.00 213 THR A N 1
ATOM 1525 C CA . THR A 1 213 ? 30.429 -5.592 -29.728 1.00 80.00 213 THR A CA 1
ATOM 1526 C C . THR A 1 213 ? 30.109 -4.327 -28.932 1.00 80.00 213 THR A C 1
ATOM 1528 O O . THR A 1 213 ? 29.039 -3.755 -29.112 1.00 80.00 213 THR A O 1
ATOM 1531 N N . GLY A 1 214 ? 31.029 -3.860 -28.082 1.00 82.56 214 GLY A N 1
ATOM 1532 C CA . GLY A 1 214 ? 30.871 -2.637 -27.281 1.00 82.56 214 GLY A CA 1
ATOM 1533 C C . GLY A 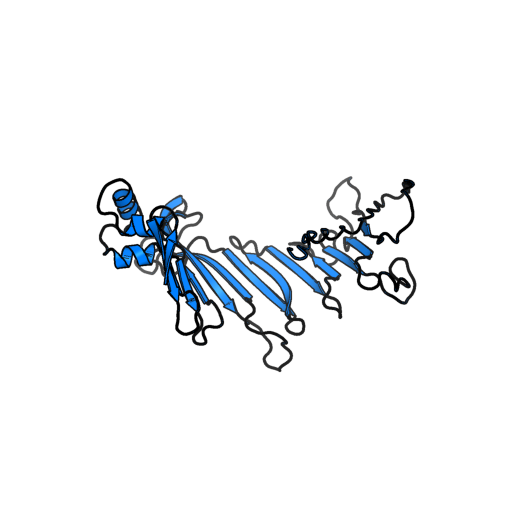1 214 ? 31.240 -2.829 -25.806 1.00 82.56 214 GLY A C 1
ATOM 1534 O O . GLY A 1 214 ? 31.553 -3.935 -25.380 1.00 82.56 214 GLY A O 1
ATOM 1535 N N . ALA A 1 215 ? 31.198 -1.750 -25.015 1.00 82.19 215 ALA A N 1
ATOM 1536 C CA . ALA A 1 215 ? 31.676 -1.754 -23.624 1.00 82.19 215 ALA A CA 1
ATOM 1537 C C . ALA A 1 215 ? 30.902 -2.715 -22.695 1.00 82.19 215 ALA A C 1
ATOM 1539 O O . ALA A 1 215 ? 31.487 -3.286 -21.778 1.00 82.19 215 ALA A O 1
ATOM 1540 N N . CYS A 1 216 ? 29.608 -2.921 -22.964 1.00 87.38 216 CYS A N 1
ATOM 1541 C CA . CYS A 1 216 ? 28.729 -3.829 -22.219 1.00 87.38 216 CYS A CA 1
ATOM 1542 C C . CYS A 1 216 ? 28.514 -5.186 -22.921 1.00 87.38 216 CYS A C 1
ATOM 1544 O O . CYS A 1 216 ? 27.627 -5.951 -22.547 1.00 87.38 216 CYS A O 1
ATOM 1546 N N . HIS A 1 217 ? 29.286 -5.497 -23.961 1.00 90.06 217 HIS A N 1
ATOM 1547 C CA . HIS A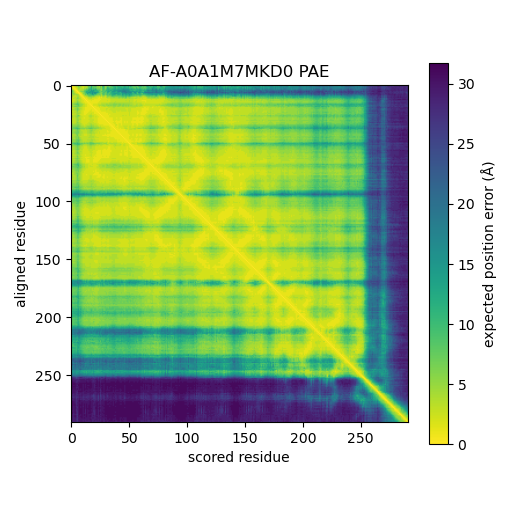 1 217 ? 29.120 -6.700 -24.781 1.00 90.06 217 HIS A CA 1
ATOM 1548 C C . HIS A 1 217 ? 30.376 -7.571 -24.754 1.00 90.06 217 HIS A C 1
ATOM 1550 O O . HIS A 1 217 ? 31.432 -7.119 -24.314 1.00 90.06 217 HIS A O 1
ATOM 1556 N N . ALA A 1 218 ? 30.257 -8.815 -25.231 1.00 87.00 218 ALA A N 1
ATOM 1557 C CA . ALA A 1 218 ? 31.343 -9.804 -25.226 1.00 87.00 218 ALA A CA 1
ATOM 1558 C C . ALA A 1 218 ? 31.980 -10.012 -23.836 1.00 87.00 218 ALA A C 1
ATOM 1560 O O . ALA A 1 218 ? 33.188 -10.205 -23.707 1.00 87.00 218 ALA A O 1
ATOM 1561 N N . ARG A 1 219 ? 31.147 -9.962 -22.789 1.00 88.25 219 ARG A N 1
ATOM 1562 C CA . ARG A 1 219 ? 31.514 -10.215 -21.390 1.00 88.25 219 ARG A CA 1
ATOM 1563 C C . ARG A 1 219 ? 30.695 -11.389 -20.857 1.00 88.25 219 ARG A C 1
ATOM 1565 O O . ARG A 1 219 ? 29.791 -11.172 -20.048 1.00 88.25 219 ARG A O 1
ATOM 1572 N N . PRO A 1 220 ? 30.927 -12.627 -21.335 1.00 88.75 220 PRO A N 1
ATOM 1573 C CA . PRO A 1 220 ? 30.186 -13.797 -20.860 1.00 88.75 220 PRO A CA 1
ATOM 1574 C C . PRO A 1 220 ? 30.288 -13.972 -19.344 1.00 88.75 220 PRO A C 1
ATOM 1576 O O . PRO A 1 220 ? 29.310 -14.360 -18.714 1.00 88.75 220 PRO A O 1
ATOM 1579 N N . GLU A 1 221 ? 31.420 -13.602 -18.748 1.00 86.12 221 GLU A N 1
ATOM 1580 C CA . GLU A 1 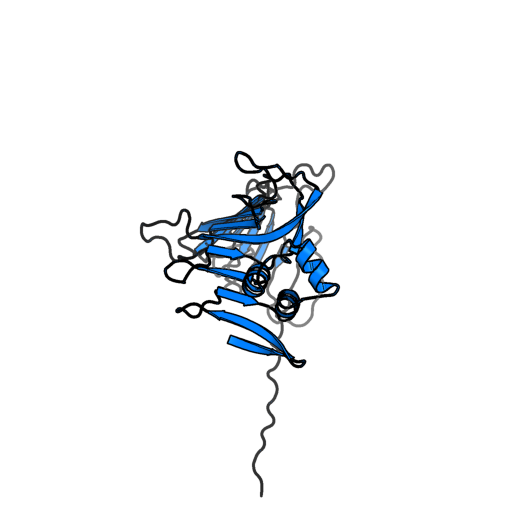221 ? 31.658 -13.639 -17.307 1.00 86.12 221 GLU A CA 1
ATOM 1581 C C . GLU A 1 221 ? 30.755 -12.696 -16.494 1.00 86.12 221 GLU A C 1
ATOM 1583 O O . GLU A 1 221 ? 30.573 -12.910 -15.297 1.00 86.12 221 GLU A O 1
ATOM 1588 N N . TRP A 1 222 ? 30.189 -11.661 -17.124 1.00 88.88 222 TRP A N 1
ATOM 1589 C CA . TRP A 1 222 ? 29.345 -10.652 -16.473 1.00 88.88 222 TRP A CA 1
ATOM 1590 C C . TRP A 1 222 ? 27.937 -10.580 -17.059 1.00 88.88 222 TRP A C 1
ATOM 1592 O O . TRP A 1 222 ? 27.142 -9.751 -16.621 1.00 88.88 222 TRP A O 1
ATOM 1602 N N . ALA A 1 223 ? 27.619 -11.428 -18.040 1.00 89.38 223 ALA A N 1
ATOM 1603 C CA . ALA A 1 223 ? 26.322 -11.462 -18.693 1.00 89.38 223 ALA A CA 1
ATOM 1604 C C . ALA A 1 223 ? 25.195 -11.529 -17.656 1.00 89.38 223 ALA A C 1
ATOM 1606 O O . ALA A 1 223 ? 25.202 -12.378 -16.769 1.00 89.38 223 ALA A O 1
ATOM 1607 N N . GLY A 1 224 ? 24.234 -10.610 -17.755 1.00 86.69 224 GLY A N 1
ATOM 1608 C CA . GLY A 1 224 ? 23.166 -10.503 -16.761 1.00 86.69 224 GLY A CA 1
ATOM 1609 C C . GLY A 1 224 ? 23.326 -9.343 -15.779 1.00 86.69 224 GLY A C 1
ATOM 1610 O O . GLY A 1 224 ? 22.314 -8.808 -15.331 1.00 86.69 224 GLY A O 1
ATOM 1611 N N . LEU A 1 225 ? 24.560 -8.926 -15.476 1.00 90.88 225 LEU A N 1
ATOM 1612 C CA . LEU A 1 225 ? 24.860 -7.885 -14.487 1.00 90.88 225 LEU A CA 1
ATOM 1613 C C . LEU A 1 225 ? 24.657 -6.476 -15.056 1.00 90.88 225 LEU A C 1
ATOM 1615 O O . LEU A 1 225 ? 24.759 -6.262 -16.264 1.00 90.88 225 LEU A O 1
ATOM 1619 N N . VAL A 1 226 ? 24.382 -5.503 -14.184 1.00 92.81 226 VAL A N 1
ATOM 1620 C CA . VAL A 1 226 ? 24.281 -4.089 -14.579 1.00 92.81 226 VAL A CA 1
ATOM 1621 C C . VAL A 1 226 ? 25.645 -3.612 -15.072 1.00 92.81 226 VAL A C 1
ATOM 1623 O O . VAL A 1 226 ? 26.628 -3.686 -14.339 1.00 92.81 226 VAL A O 1
ATOM 1626 N N . CYS A 1 227 ? 25.685 -3.114 -16.304 1.00 92.44 227 CYS A N 1
ATOM 1627 C CA . CYS A 1 227 ? 26.864 -2.498 -16.901 1.00 92.44 227 CYS A CA 1
ATOM 1628 C C . CYS A 1 227 ? 26.888 -0.997 -16.642 1.00 92.44 227 CYS A C 1
ATOM 1630 O O . CYS A 1 227 ? 27.898 -0.455 -16.194 1.00 92.44 227 CYS A O 1
ATOM 1632 N N . SER A 1 228 ? 25.777 -0.309 -16.904 1.00 91.56 228 SER A N 1
ATOM 1633 C CA . SER A 1 228 ? 25.702 1.133 -16.713 1.00 91.56 228 SER A CA 1
ATOM 1634 C C . SER A 1 228 ? 24.299 1.620 -16.392 1.00 91.56 228 SER A C 1
ATOM 1636 O O . SER A 1 228 ? 23.300 0.992 -16.744 1.00 91.56 228 SER A O 1
ATOM 1638 N N . THR A 1 229 ? 24.244 2.771 -15.729 1.00 93.19 229 THR A N 1
ATOM 1639 C CA . THR A 1 229 ? 23.031 3.560 -15.538 1.00 93.19 229 THR A CA 1
ATOM 1640 C C . THR A 1 229 ? 23.286 5.001 -15.960 1.00 93.19 229 THR A C 1
ATOM 1642 O O . THR A 1 229 ? 24.306 5.603 -15.603 1.00 93.19 229 THR A O 1
ATOM 1645 N N . ALA A 1 230 ? 22.377 5.549 -16.759 1.00 92.31 230 ALA A N 1
ATOM 1646 C CA . ALA A 1 230 ? 22.476 6.906 -17.286 1.00 92.31 230 ALA A CA 1
ATOM 1647 C C . ALA A 1 230 ? 21.086 7.536 -17.437 1.00 92.31 230 ALA A C 1
ATOM 1649 O O . ALA A 1 230 ? 20.110 6.808 -17.619 1.00 92.31 230 ALA A O 1
ATOM 1650 N N . PRO A 1 231 ? 20.974 8.870 -17.398 1.00 93.38 231 PRO A N 1
ATOM 1651 C CA . PRO A 1 231 ? 19.756 9.546 -17.826 1.00 93.38 231 PRO A CA 1
ATOM 1652 C C . PRO A 1 231 ? 19.453 9.265 -19.307 1.00 93.38 231 PRO A C 1
ATOM 1654 O O . PRO A 1 231 ? 20.378 9.159 -20.113 1.00 93.38 231 PRO A O 1
ATOM 1657 N N . ALA A 1 232 ? 18.173 9.188 -19.677 1.00 91.06 232 ALA A N 1
ATOM 1658 C CA . ALA A 1 232 ? 17.746 8.966 -21.061 1.00 91.06 232 ALA A CA 1
ATOM 1659 C C . ALA A 1 232 ? 17.975 10.193 -21.961 1.00 91.06 232 ALA A C 1
ATOM 1661 O O . ALA A 1 232 ? 18.085 10.047 -23.177 1.00 91.06 232 ALA A O 1
ATOM 1662 N N . GLY A 1 233 ? 18.087 11.386 -21.368 1.00 88.94 233 GLY A N 1
ATOM 1663 C CA . GLY A 1 233 ? 18.295 12.635 -22.094 1.00 88.94 233 GLY A CA 1
ATOM 1664 C C . GLY A 1 233 ? 19.021 13.716 -21.297 1.00 88.94 233 GLY A C 1
ATOM 1665 O O . GLY A 1 233 ? 19.438 13.524 -20.154 1.00 88.94 233 GLY A O 1
ATOM 1666 N N . ALA A 1 234 ? 19.186 14.874 -21.938 1.00 86.56 234 ALA A N 1
ATOM 1667 C CA . ALA A 1 234 ? 19.834 16.044 -21.354 1.00 86.56 234 ALA A CA 1
ATOM 1668 C C . ALA A 1 234 ? 18.968 16.714 -20.274 1.00 86.56 234 ALA A C 1
ATOM 1670 O O . ALA A 1 234 ? 17.738 16.647 -20.296 1.00 86.56 234 ALA A O 1
ATOM 1671 N N . ILE A 1 235 ? 19.626 17.405 -19.344 1.00 85.44 235 ILE A N 1
ATOM 1672 C CA . ILE A 1 235 ? 18.977 18.251 -18.343 1.00 85.44 235 ILE A CA 1
ATOM 1673 C C . ILE A 1 235 ? 18.491 19.525 -19.037 1.00 85.44 235 ILE A C 1
ATOM 1675 O O . ILE A 1 235 ? 19.287 20.306 -19.561 1.00 85.44 235 ILE A O 1
ATOM 1679 N N . THR A 1 236 ? 17.183 19.760 -19.006 1.00 84.19 236 THR A N 1
ATOM 1680 C CA . THR A 1 236 ? 16.546 20.984 -19.506 1.00 84.19 236 THR A CA 1
ATOM 1681 C C . THR A 1 236 ? 16.171 21.906 -18.345 1.00 84.19 236 THR A C 1
ATOM 1683 O O . THR A 1 236 ? 15.724 21.432 -17.306 1.00 84.19 236 THR A O 1
ATOM 1686 N N . GLY A 1 237 ? 16.323 23.226 -18.508 1.00 81.12 237 GLY A N 1
ATOM 1687 C CA . GLY A 1 237 ? 15.934 24.212 -17.482 1.00 81.12 237 GLY A CA 1
ATOM 1688 C C . GLY A 1 237 ? 16.959 24.447 -16.362 1.00 81.12 237 GLY A C 1
ATOM 1689 O O . GLY A 1 237 ? 16.662 25.148 -15.403 1.00 81.12 237 GLY A O 1
ATOM 1690 N N . GLY A 1 238 ? 18.178 23.908 -16.483 1.00 77.00 238 GLY A N 1
ATOM 1691 C CA . GLY A 1 238 ? 19.237 24.033 -15.470 1.00 77.00 238 GLY A CA 1
ATOM 1692 C C . GLY A 1 238 ? 19.995 25.371 -15.447 1.00 77.00 238 GLY A C 1
ATOM 1693 O O . GLY A 1 238 ? 20.916 25.527 -14.646 1.00 77.00 238 GLY A O 1
ATOM 1694 N N . GLY A 1 239 ? 19.656 26.330 -16.315 1.00 84.38 239 GLY A N 1
ATOM 1695 C CA . GLY A 1 239 ? 20.393 27.593 -16.446 1.00 84.38 239 GLY A CA 1
ATOM 1696 C C . GLY A 1 239 ? 21.852 27.361 -16.853 1.00 84.38 239 GLY A C 1
ATOM 1697 O O . GLY A 1 239 ? 22.119 26.663 -17.826 1.00 84.38 239 GLY A O 1
ATOM 1698 N N . SER A 1 240 ? 22.793 27.923 -16.091 1.00 85.31 240 SER A N 1
ATOM 1699 C CA . SER A 1 240 ? 24.242 27.804 -16.334 1.00 85.31 240 SER A CA 1
ATOM 1700 C C . SER A 1 240 ? 24.859 26.475 -15.868 1.00 85.31 240 SER A C 1
ATOM 1702 O O . SER A 1 240 ? 26.076 26.309 -15.945 1.00 85.31 240 SER A O 1
ATOM 1704 N N . ASN A 1 241 ? 24.057 25.548 -15.332 1.00 83.06 241 ASN A N 1
ATOM 1705 C CA . ASN A 1 241 ? 24.537 24.237 -14.889 1.00 83.06 241 ASN A CA 1
ATOM 1706 C C . ASN A 1 241 ? 24.799 23.293 -16.080 1.00 83.06 241 ASN A C 1
ATOM 1708 O O . ASN A 1 241 ? 24.230 23.487 -17.157 1.00 83.06 241 ASN A O 1
ATOM 1712 N N . PRO A 1 242 ? 25.627 22.242 -15.905 1.00 82.81 242 PRO A N 1
ATOM 1713 C CA . PRO A 1 242 ? 25.866 21.248 -16.947 1.00 82.81 242 PRO A CA 1
ATOM 1714 C C . PRO A 1 242 ? 24.570 20.618 -17.472 1.00 82.81 242 PRO A C 1
ATOM 1716 O O . PRO A 1 242 ? 23.686 20.247 -16.703 1.00 82.81 242 PRO A O 1
ATOM 1719 N N . THR A 1 243 ? 24.486 20.443 -18.790 1.00 82.81 243 THR A N 1
ATOM 1720 C CA . THR A 1 243 ? 23.309 19.878 -19.475 1.00 82.81 243 THR A CA 1
ATOM 1721 C C . THR A 1 243 ? 23.301 18.348 -19.504 1.00 82.81 243 THR A C 1
ATOM 1723 O O . THR A 1 243 ? 22.348 17.745 -19.992 1.00 82.81 243 THR A O 1
ATOM 1726 N N . GLN A 1 244 ? 24.340 17.695 -18.977 1.00 80.44 244 GLN A N 1
ATOM 1727 C CA . GLN A 1 244 ? 24.462 16.239 -18.914 1.00 80.44 244 GLN A CA 1
ATOM 1728 C C . GLN A 1 244 ? 24.658 15.780 -17.471 1.00 80.44 244 GLN A C 1
ATOM 1730 O O . GLN A 1 244 ? 25.454 16.355 -16.730 1.00 80.44 244 GLN A O 1
ATOM 1735 N N . SER A 1 245 ? 23.955 14.714 -17.089 1.00 79.81 245 SER A N 1
ATOM 1736 C CA . SER A 1 245 ? 24.168 14.028 -15.812 1.00 79.81 245 SER A CA 1
ATOM 1737 C C . SER A 1 245 ? 25.106 12.823 -16.006 1.00 79.81 245 SER A C 1
ATOM 1739 O O . SER A 1 245 ? 25.124 12.220 -17.086 1.00 79.81 245 SER A O 1
ATOM 1741 N N . PRO A 1 246 ? 25.952 12.499 -15.009 1.00 80.75 246 PRO A N 1
ATOM 1742 C CA . PRO A 1 246 ? 26.996 11.496 -15.161 1.00 80.75 246 PRO A CA 1
ATOM 1743 C C . PRO A 1 246 ? 26.423 10.096 -15.395 1.00 80.75 246 PRO A C 1
ATOM 1745 O O . PRO A 1 246 ? 25.524 9.636 -14.694 1.00 80.75 246 PRO A O 1
ATOM 1748 N N . THR A 1 247 ? 27.028 9.378 -16.339 1.00 85.62 247 THR A N 1
ATOM 1749 C CA . THR A 1 247 ? 26.820 7.936 -16.499 1.00 85.62 247 THR A CA 1
ATOM 1750 C C . THR A 1 247 ? 27.636 7.184 -15.457 1.00 85.62 247 THR A C 1
ATOM 1752 O O . THR A 1 247 ? 28.855 7.363 -15.367 1.00 85.62 247 THR A O 1
ATOM 1755 N N . LYS A 1 248 ? 26.983 6.303 -14.700 1.00 85.56 248 LYS A N 1
ATOM 1756 C CA . LYS A 1 248 ? 27.660 5.363 -13.805 1.00 85.56 248 LYS A CA 1
ATOM 1757 C C . LYS A 1 248 ? 27.889 4.065 -14.558 1.00 85.56 248 LYS A C 1
ATOM 1759 O O . LYS A 1 248 ? 26.955 3.506 -15.116 1.00 85.56 248 LYS A O 1
ATOM 1764 N N . THR A 1 249 ? 29.132 3.599 -14.591 1.00 85.25 249 THR A N 1
ATOM 1765 C CA . THR A 1 249 ? 29.486 2.279 -15.133 1.00 85.25 249 THR A CA 1
ATOM 1766 C C . THR A 1 249 ? 29.973 1.407 -13.986 1.00 85.25 249 THR A C 1
ATOM 1768 O O . THR A 1 249 ? 30.775 1.857 -13.162 1.00 85.25 249 THR A O 1
ATOM 1771 N N . THR A 1 250 ? 29.469 0.183 -13.915 1.00 83.12 250 THR A N 1
ATOM 1772 C CA . THR A 1 250 ? 29.801 -0.788 -12.877 1.00 83.12 250 THR A CA 1
ATOM 1773 C C . THR A 1 250 ? 30.562 -1.933 -13.516 1.00 83.12 250 THR A C 1
ATOM 1775 O O . THR A 1 250 ? 29.983 -2.730 -14.236 1.00 83.12 250 THR A O 1
ATOM 1778 N N . GLU A 1 251 ? 31.858 -2.033 -13.228 1.00 77.00 251 GLU A N 1
ATOM 1779 C CA . GLU A 1 251 ? 32.667 -3.184 -13.629 1.00 77.00 251 GLU A CA 1
ATOM 1780 C C . GLU A 1 251 ? 32.760 -4.168 -12.450 1.00 77.00 251 GLU A C 1
ATOM 1782 O O . GLU A 1 251 ? 33.264 -3.796 -11.380 1.00 77.00 251 G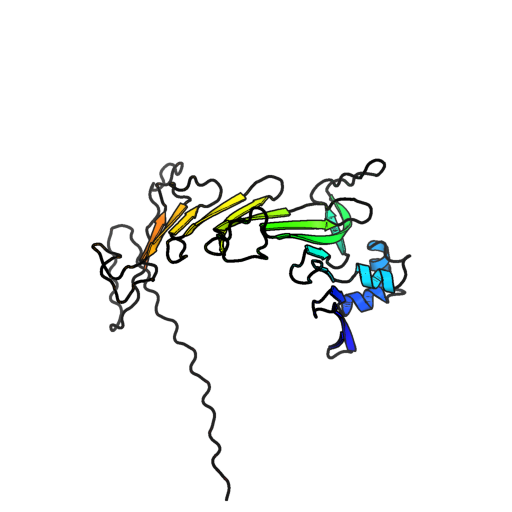LU A O 1
ATOM 1787 N N . PRO A 1 252 ? 32.276 -5.416 -12.592 1.00 71.44 252 PRO A N 1
ATOM 1788 C CA . PRO A 1 252 ? 32.403 -6.423 -11.547 1.00 71.44 252 PRO A CA 1
ATOM 1789 C C . PRO A 1 252 ? 33.879 -6.753 -11.311 1.00 71.44 252 PRO A C 1
ATOM 1791 O O . PRO A 1 252 ? 34.622 -7.071 -12.241 1.00 71.44 252 PRO A O 1
ATOM 1794 N N . ARG A 1 253 ? 34.329 -6.695 -10.052 1.00 69.00 253 ARG A N 1
ATOM 1795 C CA . ARG A 1 253 ? 35.722 -7.006 -9.708 1.00 69.00 253 ARG A CA 1
ATOM 1796 C C . ARG A 1 253 ? 36.004 -8.490 -9.972 1.00 69.00 253 ARG A C 1
ATOM 1798 O O . ARG A 1 253 ? 35.712 -9.339 -9.135 1.00 69.00 253 ARG A O 1
ATOM 1805 N N . THR A 1 254 ? 36.665 -8.801 -11.081 1.00 53.69 254 THR A N 1
ATOM 1806 C CA . THR A 1 254 ? 37.431 -10.047 -11.216 1.00 53.69 254 THR A CA 1
ATOM 1807 C C . THR A 1 254 ? 38.613 -9.988 -10.252 1.00 53.69 254 THR A C 1
ATOM 1809 O O . THR A 1 254 ? 39.294 -8.963 -10.183 1.00 53.69 254 THR A O 1
ATOM 1812 N N . ALA A 1 255 ? 38.855 -11.052 -9.484 1.00 41.31 255 ALA A N 1
ATOM 1813 C CA . ALA A 1 255 ? 39.954 -11.120 -8.524 1.00 41.31 255 ALA A CA 1
ATOM 1814 C C . ALA A 1 255 ? 41.300 -10.731 -9.177 1.00 41.31 255 ALA A C 1
ATOM 1816 O O . ALA A 1 255 ? 41.857 -11.475 -9.979 1.00 41.31 255 ALA A O 1
ATOM 1817 N N . ARG A 1 256 ? 41.832 -9.555 -8.826 1.00 42.66 256 ARG A N 1
ATOM 1818 C CA . ARG A 1 256 ? 43.221 -9.149 -9.086 1.00 42.66 256 ARG A CA 1
ATOM 1819 C C . ARG A 1 256 ? 43.741 -8.323 -7.899 1.00 42.66 256 ARG A C 1
ATOM 1821 O O . ARG A 1 256 ? 42.939 -7.645 -7.249 1.00 42.66 256 ARG A O 1
ATOM 1828 N N . PRO A 1 257 ? 45.046 -8.401 -7.574 1.00 38.84 257 PRO A N 1
ATOM 1829 C CA . PRO A 1 257 ? 45.588 -7.879 -6.329 1.00 38.84 257 PRO A CA 1
ATOM 1830 C C . PRO A 1 257 ? 45.733 -6.352 -6.393 1.00 38.84 257 PRO A C 1
ATOM 1832 O O . PRO A 1 257 ? 46.301 -5.832 -7.346 1.00 38.84 257 PRO A O 1
ATOM 1835 N N . SER A 1 258 ? 45.226 -5.687 -5.349 1.00 32.03 258 SER A N 1
ATOM 1836 C CA . SER A 1 258 ? 45.419 -4.286 -4.922 1.00 32.03 258 SER A CA 1
ATOM 1837 C C . SER A 1 258 ? 45.093 -3.138 -5.912 1.00 32.03 258 SER A C 1
ATOM 1839 O O . SER A 1 258 ? 45.487 -3.160 -7.074 1.00 32.03 258 SER A O 1
ATOM 1841 N N . PRO A 1 259 ? 44.392 -2.072 -5.467 1.00 37.91 259 PRO A N 1
ATOM 1842 C CA . PRO A 1 259 ? 43.942 -0.999 -6.353 1.00 37.91 259 PRO A CA 1
ATOM 1843 C C . PRO A 1 259 ? 45.058 0.009 -6.676 1.00 37.91 259 PRO A C 1
ATOM 1845 O O . PRO A 1 259 ? 45.678 0.570 -5.776 1.00 37.91 259 PRO A O 1
ATOM 1848 N N . THR A 1 260 ? 45.245 0.328 -7.960 1.00 31.08 260 THR A N 1
ATOM 1849 C CA . THR A 1 260 ? 45.907 1.569 -8.397 1.00 31.08 260 THR A CA 1
ATOM 1850 C C . THR A 1 260 ? 44.835 2.543 -8.883 1.00 31.08 260 THR A C 1
ATOM 1852 O O . THR A 1 260 ? 44.066 2.238 -9.792 1.00 31.08 260 THR A O 1
ATOM 1855 N N . ARG A 1 261 ? 44.749 3.716 -8.251 1.00 30.75 261 ARG A N 1
ATOM 1856 C CA . ARG A 1 261 ? 43.783 4.775 -8.577 1.00 30.75 261 ARG A CA 1
ATOM 1857 C C . ARG A 1 261 ? 44.174 5.439 -9.902 1.00 30.75 261 ARG A C 1
ATOM 1859 O O . ARG A 1 261 ? 45.199 6.109 -9.961 1.00 30.75 261 ARG A O 1
ATOM 1866 N N . ARG A 1 262 ? 43.349 5.304 -10.944 1.00 32.28 262 ARG A N 1
ATOM 1867 C CA . ARG A 1 262 ? 43.420 6.134 -12.159 1.00 32.28 262 ARG A CA 1
ATOM 1868 C C . ARG A 1 262 ? 42.149 6.976 -12.238 1.00 32.28 262 ARG A C 1
ATOM 1870 O O . ARG A 1 262 ? 41.063 6.434 -12.397 1.00 32.28 262 ARG A O 1
ATOM 1877 N N . MET A 1 263 ? 42.283 8.290 -12.081 1.00 28.53 263 MET A N 1
ATOM 1878 C CA . MET A 1 263 ? 41.232 9.239 -12.450 1.00 28.53 263 MET A CA 1
ATOM 1879 C C . MET A 1 263 ? 41.383 9.530 -13.946 1.00 28.53 263 MET A C 1
ATOM 1881 O O . MET A 1 263 ? 42.466 9.935 -14.367 1.00 28.53 263 MET A O 1
ATOM 1885 N N . LEU A 1 264 ? 40.339 9.285 -14.744 1.00 36.28 264 LEU A N 1
ATOM 1886 C CA . LEU A 1 264 ? 40.240 9.830 -16.101 1.00 36.28 264 LEU A CA 1
ATOM 1887 C C . LEU A 1 264 ? 39.507 11.175 -16.041 1.00 36.28 264 LEU A C 1
ATOM 1889 O O . LEU A 1 264 ? 38.533 11.329 -15.308 1.00 36.28 264 LEU A O 1
ATOM 1893 N N . SER A 1 265 ? 39.994 12.132 -16.821 1.00 31.25 265 SER A N 1
ATOM 1894 C CA . SER A 1 265 ? 39.622 13.551 -16.850 1.00 31.25 265 SER A CA 1
ATOM 1895 C C . SER A 1 265 ? 38.254 13.879 -17.477 1.00 31.25 265 SER A C 1
ATOM 1897 O O . SER A 1 265 ? 37.942 15.053 -17.627 1.00 31.25 265 SER A O 1
ATOM 1899 N N . ASP A 1 266 ? 37.409 12.887 -17.778 1.00 34.53 266 ASP A N 1
ATOM 1900 C CA . ASP A 1 266 ? 36.200 13.075 -18.607 1.00 34.53 266 ASP A CA 1
ATOM 1901 C C . ASP A 1 266 ? 34.873 12.994 -17.819 1.00 34.53 266 ASP A C 1
ATOM 1903 O O . ASP A 1 266 ? 33.842 12.587 -18.348 1.00 34.53 266 ASP A O 1
ATOM 1907 N N . GLY A 1 267 ? 34.869 13.316 -16.521 1.00 33.91 267 GLY A N 1
ATOM 1908 C CA . GLY A 1 267 ? 33.631 13.361 -15.719 1.00 33.91 267 GLY A CA 1
ATOM 1909 C C . GLY A 1 267 ? 32.953 12.003 -15.449 1.00 33.91 267 GLY A C 1
ATOM 1910 O O . GLY A 1 267 ? 31.866 11.958 -14.874 1.00 33.91 267 GLY A O 1
ATOM 1911 N N . ARG A 1 268 ? 33.589 10.880 -15.808 1.00 40.12 268 ARG A N 1
ATOM 1912 C CA . ARG A 1 268 ? 33.136 9.521 -15.465 1.00 40.12 268 ARG A CA 1
ATOM 1913 C C . ARG A 1 268 ? 33.593 9.141 -14.059 1.00 40.12 268 ARG A C 1
ATOM 1915 O O . ARG A 1 268 ? 34.786 9.139 -13.766 1.00 40.12 268 ARG A O 1
ATOM 1922 N N . SER A 1 269 ? 32.649 8.753 -13.205 1.00 37.38 269 SER A N 1
ATOM 1923 C CA . SER A 1 269 ? 32.949 8.090 -11.934 1.00 37.38 269 SER A CA 1
ATOM 1924 C C . SER A 1 269 ? 32.761 6.581 -12.097 1.00 37.38 269 SER A C 1
ATOM 1926 O O . SER A 1 269 ? 31.684 6.110 -12.455 1.00 37.38 269 SER A O 1
ATOM 1928 N N . VAL A 1 270 ? 33.834 5.820 -11.871 1.00 39.44 270 VAL A N 1
ATOM 1929 C CA . VAL A 1 270 ? 33.804 4.352 -11.830 1.00 39.44 270 VAL A CA 1
ATOM 1930 C C . VAL A 1 270 ? 33.756 3.943 -10.363 1.00 39.44 270 VAL A C 1
ATOM 1932 O O . VAL A 1 270 ? 34.671 4.257 -9.600 1.00 39.44 270 VAL A O 1
ATOM 1935 N N . THR A 1 271 ? 32.690 3.263 -9.949 1.00 38.59 271 THR A N 1
ATOM 1936 C CA . THR A 1 271 ? 32.589 2.671 -8.610 1.00 38.59 271 THR A CA 1
ATOM 1937 C C . THR A 1 271 ? 32.749 1.163 -8.740 1.00 38.59 271 THR A C 1
ATOM 1939 O O . THR A 1 271 ? 31.907 0.495 -9.332 1.00 38.59 271 THR A O 1
ATOM 1942 N N . ALA A 1 272 ? 33.844 0.629 -8.196 1.00 37.72 272 ALA A N 1
ATOM 1943 C CA . ALA A 1 272 ? 34.074 -0.808 -8.099 1.00 37.72 272 ALA A CA 1
ATOM 1944 C C . ALA A 1 272 ? 33.503 -1.322 -6.771 1.00 37.72 272 ALA A C 1
ATOM 1946 O O . ALA A 1 272 ? 34.023 -0.990 -5.704 1.00 37.72 272 ALA A O 1
ATOM 1947 N N . THR A 1 273 ? 32.452 -2.136 -6.827 1.00 39.06 273 THR A N 1
ATOM 1948 C CA . THR A 1 273 ? 31.873 -2.792 -5.645 1.00 39.06 273 THR A CA 1
ATOM 1949 C C . THR A 1 273 ? 32.543 -4.153 -5.449 1.00 39.06 273 THR A C 1
ATOM 1951 O O . THR A 1 273 ? 32.603 -4.963 -6.374 1.00 39.06 273 THR A O 1
ATOM 1954 N N . ALA A 1 274 ? 33.086 -4.408 -4.256 1.00 31.31 274 ALA A N 1
ATOM 1955 C CA . ALA A 1 274 ? 33.579 -5.734 -3.884 1.00 31.31 274 ALA A CA 1
ATOM 1956 C C . ALA A 1 274 ? 32.389 -6.662 -3.567 1.00 31.31 274 ALA A C 1
ATOM 1958 O O . ALA A 1 274 ? 31.419 -6.190 -2.972 1.00 31.31 274 ALA A O 1
ATOM 1959 N N . PRO A 1 275 ? 32.433 -7.960 -3.918 1.00 31.58 275 PRO A N 1
ATOM 1960 C CA . PRO A 1 275 ? 31.407 -8.892 -3.468 1.00 31.58 275 PRO A CA 1
ATOM 1961 C C . PRO A 1 275 ? 31.443 -8.992 -1.938 1.00 31.58 275 PRO A C 1
ATOM 1963 O O . PRO A 1 275 ? 32.516 -9.116 -1.343 1.00 31.58 275 PRO A O 1
ATOM 1966 N N . ALA A 1 276 ? 30.270 -8.922 -1.309 1.00 35.50 276 ALA A N 1
ATOM 1967 C CA . ALA A 1 276 ? 30.118 -9.195 0.111 1.00 35.50 276 ALA A CA 1
ATOM 1968 C C . ALA A 1 276 ? 30.530 -10.648 0.382 1.00 35.50 276 ALA A C 1
ATOM 1970 O O . ALA A 1 276 ? 30.013 -11.576 -0.241 1.00 35.50 276 ALA A O 1
ATOM 1971 N N . THR A 1 277 ? 31.478 -10.848 1.295 1.00 36.12 277 THR A N 1
ATOM 1972 C CA . THR A 1 277 ? 31.815 -12.179 1.795 1.00 36.12 277 THR A CA 1
ATOM 1973 C C . THR A 1 277 ? 30.569 -12.754 2.476 1.00 36.12 277 THR A C 1
ATOM 1975 O O . THR A 1 277 ? 30.031 -12.087 3.364 1.00 36.12 277 THR A O 1
ATOM 1978 N N . PRO A 1 278 ? 30.084 -13.955 2.115 1.00 35.84 278 PRO A N 1
ATOM 1979 C CA . PRO A 1 278 ? 29.042 -14.598 2.902 1.00 35.84 278 PRO A CA 1
ATOM 1980 C C . PRO A 1 278 ? 29.557 -14.801 4.338 1.00 35.84 278 PRO A C 1
ATOM 1982 O O . PRO A 1 278 ? 30.742 -15.116 4.517 1.00 35.84 278 PRO A O 1
ATOM 1985 N N . PRO A 1 279 ? 28.718 -14.609 5.372 1.00 37.00 279 PRO A N 1
ATOM 1986 C CA . PRO A 1 279 ? 29.125 -14.891 6.738 1.00 37.00 279 PRO A CA 1
ATOM 1987 C C . PRO A 1 279 ? 29.552 -16.357 6.838 1.00 37.00 279 PRO A C 1
ATOM 1989 O O . PRO A 1 279 ? 28.853 -17.270 6.397 1.00 37.00 279 PRO A O 1
ATOM 1992 N N . ARG A 1 280 ? 30.745 -16.566 7.399 1.00 33.81 280 ARG A N 1
ATOM 1993 C CA . ARG A 1 280 ? 31.293 -17.884 7.721 1.00 33.81 280 ARG A CA 1
ATOM 1994 C C . ARG A 1 280 ? 30.255 -18.648 8.561 1.00 33.81 280 ARG A C 1
ATOM 1996 O O . ARG A 1 280 ? 29.796 -18.085 9.556 1.00 33.81 280 ARG A O 1
ATOM 2003 N N . PRO A 1 281 ? 29.890 -19.893 8.212 1.00 38.50 281 PRO A N 1
ATOM 2004 C CA . PRO A 1 281 ? 29.010 -20.680 9.064 1.00 38.50 281 PRO A CA 1
ATOM 2005 C C . PRO A 1 281 ? 29.662 -20.854 10.446 1.00 38.50 281 PRO A C 1
ATOM 2007 O O . PRO A 1 281 ? 30.889 -21.021 10.521 1.00 38.50 281 PRO A O 1
ATOM 2010 N N . PR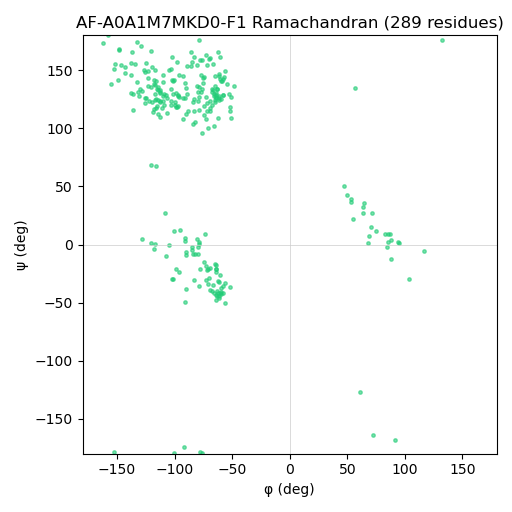O A 1 282 ? 28.889 -20.789 11.544 1.00 38.84 282 PRO A N 1
ATOM 2011 C CA . PRO A 1 282 ? 29.423 -21.054 12.868 1.00 38.84 282 PRO A CA 1
ATOM 2012 C C . PRO A 1 282 ? 29.988 -22.475 12.897 1.00 38.84 282 PRO A C 1
ATOM 2014 O O . PRO A 1 282 ? 29.321 -23.445 12.546 1.00 38.84 282 PRO A O 1
ATOM 2017 N N . THR A 1 283 ? 31.252 -22.590 13.291 1.00 37.81 283 THR A N 1
ATOM 2018 C CA . THR A 1 283 ? 31.902 -23.868 13.570 1.00 37.81 283 THR A CA 1
ATOM 2019 C C . THR A 1 283 ? 31.174 -24.544 14.728 1.00 37.81 283 THR A C 1
ATOM 2021 O O . THR A 1 283 ? 31.281 -24.093 15.866 1.00 37.81 283 THR A O 1
ATOM 2024 N N . THR A 1 284 ? 30.446 -25.621 14.447 1.00 37.56 284 THR A N 1
ATOM 2025 C CA . THR A 1 284 ? 29.969 -26.569 15.457 1.00 37.56 284 THR A CA 1
ATOM 2026 C C . THR A 1 284 ? 31.171 -27.264 16.105 1.00 37.56 284 THR A C 1
ATOM 2028 O O . THR A 1 284 ? 31.968 -27.860 15.374 1.00 37.56 284 THR A O 1
ATOM 2031 N N . PRO A 1 285 ? 31.340 -27.231 17.437 1.00 35.12 285 PRO A N 1
ATOM 2032 C CA . PRO A 1 285 ? 32.303 -28.100 18.097 1.00 35.12 285 PRO A CA 1
ATOM 2033 C C . PRO A 1 285 ? 31.808 -29.550 18.021 1.00 35.12 285 PRO A C 1
ATOM 2035 O O . PRO A 1 285 ? 30.702 -29.858 18.461 1.00 35.12 285 PRO A O 1
ATOM 2038 N N . SER A 1 286 ? 32.621 -30.444 17.452 1.00 32.38 286 SER A N 1
ATOM 2039 C CA . SER A 1 286 ? 32.396 -31.885 17.559 1.00 32.38 286 SER A CA 1
ATOM 2040 C C . SER A 1 286 ? 32.780 -32.350 18.963 1.00 32.38 286 SER A C 1
ATOM 2042 O O . SER A 1 286 ? 33.961 -32.368 19.314 1.00 32.38 286 SER A O 1
ATOM 2044 N N . THR A 1 287 ? 31.805 -32.759 19.760 1.00 37.44 287 THR A N 1
ATOM 2045 C CA . THR A 1 287 ? 32.025 -33.615 20.928 1.00 37.44 287 THR A CA 1
ATOM 2046 C C . THR A 1 287 ? 32.106 -35.068 20.454 1.00 37.44 287 THR A C 1
ATOM 2048 O O . THR A 1 287 ? 31.108 -35.669 20.069 1.00 37.44 287 THR A O 1
ATOM 2051 N N . GLY A 1 288 ? 33.327 -35.611 20.431 1.00 37.12 288 GLY A N 1
ATOM 2052 C CA . GLY A 1 288 ? 33.595 -37.053 20.383 1.00 37.12 288 GLY A CA 1
ATOM 2053 C C . GLY A 1 288 ? 33.608 -37.665 21.795 1.00 37.12 288 GLY A C 1
ATOM 2054 O O . GLY A 1 288 ? 33.631 -36.913 22.770 1.00 37.12 288 GLY A O 1
ATOM 2055 N N . PRO A 1 289 ? 33.549 -39.003 21.915 1.00 40.66 289 PRO A N 1
ATOM 2056 C CA . PRO A 1 289 ? 32.901 -39.694 23.029 1.00 40.66 289 PRO A CA 1
ATOM 2057 C C . PRO A 1 289 ? 33.776 -39.874 24.278 1.00 40.66 289 PRO A C 1
ATOM 2059 O O . PRO A 1 289 ? 35.004 -39.899 24.204 1.00 40.66 289 PRO A O 1
ATOM 2062 N N . SER A 1 290 ? 33.094 -40.049 25.413 1.00 41.25 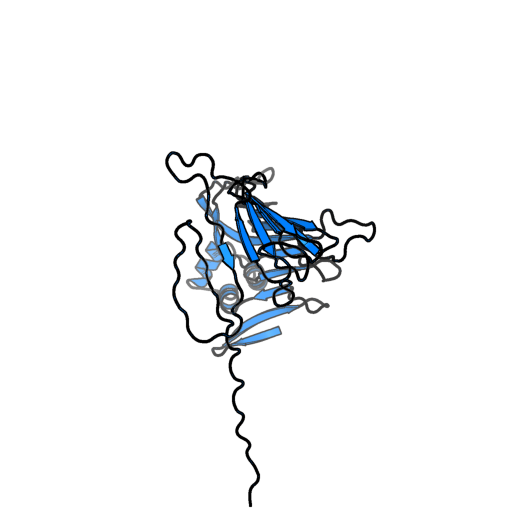290 SER A N 1
ATOM 2063 C CA . SER A 1 290 ? 33.635 -40.468 26.711 1.00 41.25 290 SER A CA 1
ATOM 2064 C C . SER A 1 290 ? 34.386 -41.804 26.658 1.00 41.25 290 SER A C 1
ATOM 2066 O O . SER A 1 290 ? 33.971 -42.710 25.932 1.00 41.25 290 SER A O 1
ATOM 2068 N N . PRO A 1 291 ? 35.392 -41.980 27.523 1.00 51.16 291 PRO A N 1
ATOM 2069 C CA . PRO A 1 291 ? 35.558 -43.172 28.344 1.00 51.16 291 PRO A CA 1
ATOM 2070 C C . PRO A 1 291 ? 34.856 -43.032 29.706 1.00 51.16 291 PRO A C 1
ATOM 2072 O O . PRO A 1 291 ? 34.820 -41.904 30.252 1.00 51.16 291 PRO A O 1
#

Secondary structure (DSSP, 8-state):
-EEEETTTEEEEEEE-TTS-EEEEE-HHHHHHHT--SHHHHHHHHHTT-SSS-HHHHHHHTSEEEEE-TTS-SEEEEE---EEEE-SSPBPPSTTS-PBPTT-EEEEEEEEEEEE-TT--SSS--S----EEEEEEEEEETT-SS-EEEEEEEEEEETTTTEEEEEEEEETT--EEEEEEE-TTS-EEEEEPTT--SSSTTEEEEEEP-SSSSSTTSS-GGGTTSEEEEEESSPPPS-TTS-S-PPPEE-----S-SS------SSSPEE--PPPPPPPPPP-----PPP-

Organism: NCBI:txid310782

Foldseek 3Di:
DWDADVPRQIWDWDADPVRHTFKIAGSVQLVLLPDPDDPSLVQCVQLVNNPDHSVVSRVQQMWGWDADPVRPATFKIKHHKDWDFAQAKADADPPDDIRHGRDTHTWIWMKGFDWCVVPDPPPLAPDTRHTAKIKIATHHPRGPDGGQIKMWGFDDPRNLRHTQKIFIQRPNPRFMKGFDADPVRHTQKIAGGPDPRQAQRMKGWDAAQCADDDPRYVPVVRGPHTAKIAGNHFDPPPPPDGRGDEIEGEDEDDDDDDDDDDDDPPRHDYDYDHDDDDPDPDDDDDDDDDD

Nearest PDB structures (foldseek):
  8qjd-assembly2_B  TM=2.540E-01  e=2.367E-05  Salmonella bongori N268-08
  3eaa-assembly1_A  TM=1.963E-01  e=2.182E-01  Edwardsiella tarda
  6uxd-assembly1_A  TM=1.677E-01  e=6.507E+00  Chlamydia trachomatis L2/434/Bu
  4r99-assembly1_D  TM=1.568E-01  e=6.507E+00  Metabacillus fastidiosus

Radius of gyration: 27.87 Å; Cα contacts (8 Å, |Δi|>4): 551; chains: 1; bounding box: 75×71×65 Å

Sequence (291 aa):
MNSIEPGGHITTTEYDRSGNTVRELTPGNRDLALATSGPSLGLLTLLGLDAVGTADRAAQLSTSHIYSADGQNELAVFGPRHEVTLATPLQADAGGTDLPAGSEIPARLHTVTAYDQGRPTDGSATASGLPTTVTTGASVSGYSHDADTHTTTTAYDWAKALPTSTTEDPGGLNVTKTTAYDAQSRPVTTAQPKSNGTDAGTTVTTYYSATGTGACHARPEWAGLVCSTAPAGAITGGGSNPTQSPTKTTEPRTARPSPTRRMLSDGRSVTATAPATPPRPPTTPSTGPSP